Protein AF-A0A433DMT3-F1 (afdb_monomer_lite)

Secondary structure (DSSP, 8-state):
--EEEEEGGGSTTTTT-TT--GGGGSEEEE---S-TTS-SEEE--SS--HHHHHHS-TTTS-SEEEPPTTSS-SEEEEEEETTS-EEEEEEEEEEESS---HHHHHHTT-GGGTTB-TT-PBSSHHHHHHHHHHHHHHTTT-EEEEEEEEES---PPPEEEPP--SSS----S-EEEEEEETTTGGGTS-HHHHHHHHHHHHHHHHHHHHHHHHHS----

Radius of gyration: 18.84 Å; chains: 1; bounding box: 46×58×49 Å

pLDDT: mean 86.75, std 13.79, range [40.97, 98.25]

Structure (mmCIF, N/CA/C/O backbone):
data_AF-A0A433DMT3-F1
#
_entry.id   AF-A0A433DMT3-F1
#
loop_
_atom_site.group_PDB
_atom_site.id
_atom_site.type_symbol
_atom_site.label_atom_id
_atom_site.label_alt_id
_atom_site.label_comp_id
_atom_site.label_asym_id
_atom_site.label_entity_id
_atom_site.label_seq_id
_atom_site.pdbx_PDB_ins_code
_atom_site.Cartn_x
_atom_site.Cartn_y
_atom_site.Cartn_z
_atom_site.occupancy
_atom_site.B_iso_or_equiv
_atom_site.auth_seq_id
_atom_site.auth_comp_id
_atom_site.auth_asym_id
_atom_site.auth_atom_id
_atom_site.pdbx_PDB_model_num
ATOM 1 N N . MET A 1 1 ? -11.529 3.644 4.156 1.00 80.19 1 MET A N 1
ATOM 2 C CA . MET A 1 1 ? -10.509 2.938 4.981 1.00 80.19 1 MET A CA 1
ATOM 3 C C . MET A 1 1 ? -9.553 3.929 5.625 1.00 80.19 1 MET A C 1
ATOM 5 O O . MET A 1 1 ? -9.480 3.941 6.844 1.00 80.19 1 MET A O 1
ATOM 9 N N . PHE A 1 2 ? -8.875 4.779 4.844 1.00 91.25 2 PHE A N 1
ATOM 10 C CA . PHE A 1 2 ? -8.076 5.912 5.341 1.00 91.25 2 PHE A CA 1
ATOM 11 C C . PHE A 1 2 ? -8.753 7.245 4.984 1.00 91.25 2 PHE A C 1
ATOM 13 O O . PHE A 1 2 ? -8.260 8.033 4.186 1.00 91.25 2 PHE A O 1
ATOM 20 N N . ASP A 1 3 ? -9.949 7.453 5.516 1.00 92.00 3 ASP A N 1
ATOM 21 C CA . ASP A 1 3 ? -10.801 8.630 5.272 1.00 92.00 3 ASP A CA 1
ATOM 22 C C . ASP A 1 3 ? -10.824 9.586 6.478 1.00 92.00 3 ASP A C 1
ATOM 24 O O . ASP A 1 3 ? -11.608 10.527 6.522 1.00 92.00 3 ASP A O 1
ATOM 28 N N . GLY A 1 4 ? -9.967 9.345 7.475 1.00 92.88 4 GLY A N 1
ATOM 29 C CA . GLY A 1 4 ? -9.924 10.121 8.712 1.00 92.88 4 GLY A CA 1
ATOM 30 C C . GLY A 1 4 ? -10.996 9.752 9.744 1.00 92.88 4 GLY A C 1
ATOM 31 O O . GLY A 1 4 ? -10.924 10.250 10.863 1.00 92.88 4 GLY A O 1
ATOM 32 N N . SER A 1 5 ? -11.941 8.854 9.435 1.00 91.81 5 SER A N 1
ATOM 33 C CA . SER A 1 5 ? -13.037 8.502 10.356 1.00 91.81 5 SER A CA 1
ATOM 34 C C . SER A 1 5 ? -12.659 7.457 11.410 1.00 91.81 5 SER A C 1
ATOM 36 O O . SER A 1 5 ? -13.254 7.407 12.486 1.00 91.81 5 SER A O 1
ATOM 38 N N . LYS A 1 6 ? -11.663 6.608 11.124 1.00 92.62 6 LYS A N 1
ATOM 39 C CA . LYS A 1 6 ? -11.267 5.481 11.981 1.00 92.62 6 LYS A CA 1
ATOM 40 C C . LYS A 1 6 ? -9.801 5.570 12.381 1.00 92.62 6 LYS A C 1
ATOM 42 O O . LYS A 1 6 ? -8.940 5.961 11.595 1.00 92.62 6 LYS A O 1
ATOM 47 N N . ILE A 1 7 ? -9.522 5.169 13.620 1.00 95.88 7 ILE A N 1
ATOM 48 C CA . ILE A 1 7 ? -8.152 4.956 14.096 1.00 95.88 7 ILE A CA 1
ATOM 49 C C . ILE A 1 7 ? -7.534 3.809 13.294 1.00 95.88 7 ILE A C 1
ATOM 51 O O . ILE A 1 7 ? -8.134 2.736 13.202 1.00 95.88 7 ILE A O 1
ATOM 55 N N . VAL A 1 8 ? -6.327 4.009 12.766 1.00 95.00 8 VAL A N 1
ATOM 56 C CA . VAL A 1 8 ? -5.668 3.042 11.876 1.00 95.00 8 VAL A CA 1
ATOM 57 C C . VAL A 1 8 ? -5.427 1.699 12.576 1.00 95.00 8 VAL A C 1
ATOM 59 O O . VAL A 1 8 ? -5.681 0.647 11.999 1.00 95.00 8 VAL A O 1
ATOM 62 N N . ALA A 1 9 ? -5.043 1.710 13.853 1.00 94.56 9 ALA A N 1
ATOM 63 C CA . ALA A 1 9 ? -4.867 0.504 14.663 1.00 94.56 9 ALA A CA 1
ATOM 64 C C . ALA A 1 9 ? -6.142 -0.344 14.800 1.00 94.56 9 ALA A C 1
ATOM 66 O O . ALA A 1 9 ? -6.054 -1.518 15.132 1.00 94.56 9 ALA A O 1
ATOM 67 N N . LYS A 1 10 ? -7.329 0.234 14.572 1.00 94.06 10 LYS A N 1
ATOM 68 C CA . LYS A 1 10 ? -8.609 -0.486 14.631 1.00 94.06 10 LYS A CA 1
ATOM 69 C C . LYS A 1 10 ? -9.011 -1.093 13.286 1.00 94.06 10 LYS A C 1
ATOM 71 O O . LYS A 1 10 ? -10.067 -1.715 13.209 1.00 94.06 10 LYS A O 1
ATOM 76 N N . LEU A 1 11 ? -8.215 -0.911 12.231 1.00 93.56 11 LEU A N 1
ATOM 77 C CA . LEU A 1 11 ? -8.526 -1.485 10.928 1.00 93.56 11 LEU A CA 1
ATOM 78 C C . LEU A 1 11 ? -8.437 -3.024 10.967 1.00 93.56 11 LEU A C 1
ATOM 80 O O . LEU A 1 11 ? -7.540 -3.558 11.624 1.00 93.56 11 LEU A O 1
ATOM 84 N N . PRO A 1 12 ? -9.311 -3.750 10.246 1.00 91.00 12 PRO A N 1
ATOM 85 C CA . PRO A 1 12 ? -9.435 -5.215 10.346 1.00 91.00 12 PRO A CA 1
ATOM 86 C C . PRO A 1 12 ? -8.164 -6.022 10.061 1.00 91.00 12 PRO A C 1
ATOM 88 O O . PRO A 1 12 ? -7.987 -7.136 10.545 1.00 91.00 12 PRO A O 1
ATOM 91 N N . PHE A 1 13 ? -7.260 -5.462 9.262 1.00 93.12 13 PHE A N 1
ATOM 92 C CA . PHE A 1 13 ? -5.996 -6.091 8.880 1.00 93.12 13 PHE A CA 1
ATOM 93 C C . PHE A 1 13 ? -4.817 -5.655 9.764 1.00 93.12 13 PHE A C 1
ATOM 95 O O . PHE A 1 13 ? -3.694 -6.072 9.506 1.00 93.12 13 PHE A O 1
ATOM 102 N N . LEU A 1 14 ? -5.060 -4.838 10.801 1.00 94.12 14 LEU A N 1
ATOM 103 C CA . LEU A 1 14 ? -4.055 -4.358 11.765 1.00 94.12 14 LEU A CA 1
ATOM 104 C C . LEU A 1 14 ? -4.461 -4.570 13.233 1.00 94.12 14 LEU A C 1
ATOM 106 O O . LEU A 1 14 ? -3.593 -4.625 14.100 1.00 94.12 14 LEU A O 1
ATOM 110 N N . ASN A 1 15 ? -5.755 -4.719 13.529 1.00 90.69 15 ASN A N 1
ATOM 111 C CA . ASN A 1 15 ? -6.314 -4.737 14.889 1.00 90.69 15 ASN A CA 1
ATOM 112 C C . ASN A 1 15 ? -5.817 -5.876 15.799 1.00 90.69 15 ASN A C 1
ATOM 114 O O . ASN A 1 15 ? -5.996 -5.809 17.013 1.00 90.69 15 ASN A O 1
ATOM 118 N N . LYS A 1 16 ? -5.166 -6.898 15.235 1.00 89.38 16 LYS A N 1
ATOM 119 C CA . LYS A 1 16 ? -4.564 -8.022 15.972 1.00 89.38 16 LYS A CA 1
ATOM 120 C C . LYS A 1 16 ? -3.072 -7.832 16.275 1.00 89.38 16 LYS A C 1
ATOM 122 O O . LYS A 1 16 ? -2.484 -8.664 16.966 1.00 89.38 16 LYS A O 1
ATOM 127 N N . ILE A 1 17 ? -2.450 -6.748 15.806 1.00 92.06 17 ILE A N 1
ATOM 128 C CA . ILE A 1 17 ? -1.039 -6.446 16.071 1.00 92.06 17 ILE A CA 1
ATOM 129 C C . ILE A 1 17 ? -0.892 -5.872 17.489 1.00 92.06 17 ILE A C 1
ATOM 131 O O . ILE A 1 17 ? -1.251 -4.724 17.751 1.00 92.06 17 ILE A O 1
ATOM 135 N N . LYS A 1 18 ? -0.298 -6.641 18.410 1.00 87.12 18 LYS A N 1
ATOM 136 C CA . LYS A 1 18 ? -0.104 -6.213 19.812 1.00 87.12 18 LYS A CA 1
ATOM 137 C C . LYS A 1 18 ? 0.905 -5.068 19.974 1.00 87.12 18 LYS A C 1
ATOM 139 O O . LYS A 1 18 ? 0.744 -4.215 20.841 1.00 87.12 18 LYS A O 1
ATOM 144 N N . ASN A 1 19 ? 1.952 -5.048 19.155 1.00 89.12 19 ASN A N 1
ATOM 145 C CA . ASN A 1 19 ? 3.104 -4.147 19.263 1.00 89.12 19 ASN A CA 1
ATOM 146 C C . ASN A 1 19 ? 3.112 -3.041 18.194 1.00 89.12 19 ASN A C 1
ATOM 148 O O . ASN A 1 19 ? 4.178 -2.617 17.750 1.00 89.12 19 ASN A O 1
ATOM 152 N N . LEU A 1 20 ? 1.931 -2.590 17.768 1.00 91.31 20 LEU A N 1
ATOM 153 C CA . LEU A 1 20 ? 1.805 -1.564 16.738 1.00 91.31 20 LEU A CA 1
ATOM 154 C C . LEU A 1 20 ? 2.401 -0.216 17.211 1.00 91.31 20 LEU A C 1
ATOM 156 O O . LEU A 1 20 ? 2.144 0.186 18.354 1.00 91.31 20 LEU A O 1
ATOM 160 N N . PRO A 1 21 ? 3.164 0.504 16.363 1.00 90.56 21 PRO A N 1
ATOM 161 C CA . PRO A 1 21 ? 3.740 1.796 16.728 1.00 90.56 21 PRO A CA 1
ATOM 162 C C . PRO A 1 21 ? 2.669 2.816 17.127 1.00 90.56 21 PRO A C 1
ATOM 164 O O . PRO A 1 21 ? 1.562 2.826 16.582 1.00 90.56 21 PRO A O 1
ATOM 167 N N . LYS A 1 22 ? 2.999 3.710 18.069 1.00 91.31 22 LYS A N 1
ATOM 168 C CA . LYS A 1 22 ? 2.032 4.654 18.664 1.00 91.31 22 LYS A CA 1
ATOM 169 C C . LYS A 1 22 ? 1.337 5.548 17.628 1.00 91.31 22 LYS A C 1
ATOM 171 O O . LYS A 1 22 ? 0.157 5.836 17.808 1.00 91.31 22 LYS A O 1
ATOM 176 N N . ILE A 1 23 ? 2.021 5.922 16.543 1.00 91.38 23 ILE A N 1
ATOM 177 C CA . ILE A 1 23 ? 1.465 6.726 15.439 1.00 91.38 23 ILE A CA 1
ATOM 178 C C . ILE A 1 23 ? 0.181 6.113 14.844 1.00 91.38 23 ILE A C 1
ATOM 180 O O . ILE A 1 23 ? -0.782 6.823 14.568 1.00 91.38 23 ILE A O 1
ATOM 184 N N . TYR A 1 24 ? 0.084 4.780 14.782 1.00 93.06 24 TYR A N 1
ATOM 185 C CA . TYR A 1 24 ? -1.091 4.080 14.253 1.00 93.06 24 TYR A CA 1
ATOM 186 C C . TYR A 1 24 ? -2.314 4.147 15.182 1.00 93.06 24 TYR A C 1
ATOM 188 O O . TYR A 1 24 ? -3.421 3.800 14.771 1.00 93.06 24 TYR A O 1
ATOM 196 N N . ARG A 1 25 ? -2.170 4.624 16.428 1.00 94.12 25 ARG A N 1
ATOM 197 C CA . ARG A 1 25 ? -3.299 4.879 17.346 1.00 94.12 25 ARG A CA 1
ATOM 198 C C . ARG A 1 25 ? -4.056 6.172 17.019 1.00 94.12 25 ARG A C 1
ATOM 200 O O . ARG A 1 25 ? -4.894 6.608 17.802 1.00 94.12 25 ARG A O 1
ATOM 207 N N . GLN A 1 26 ? -3.785 6.760 15.860 1.00 95.25 26 GLN A N 1
ATOM 208 C CA . GLN A 1 26 ? -4.426 7.961 15.347 1.00 95.25 26 GLN A CA 1
ATOM 209 C C . GLN A 1 26 ? -5.240 7.648 14.084 1.00 95.25 26 GLN A C 1
ATOM 211 O O . GLN A 1 26 ? -5.154 6.562 13.509 1.00 95.25 26 GLN A O 1
ATOM 216 N N . THR A 1 27 ? -6.057 8.608 13.658 1.00 96.94 27 THR A N 1
ATOM 217 C CA . THR A 1 27 ? -6.716 8.598 12.346 1.00 96.94 27 THR A CA 1
ATOM 218 C C . THR A 1 27 ? -5.720 9.007 11.260 1.00 96.94 27 THR A C 1
ATOM 220 O O . THR A 1 27 ? -4.824 9.809 11.529 1.00 96.94 27 THR A O 1
ATOM 223 N N . ALA A 1 28 ? -5.911 8.518 10.036 1.00 97.44 28 ALA A N 1
ATOM 224 C CA . ALA A 1 28 ? -5.126 8.938 8.878 1.00 97.44 28 ALA A CA 1
ATOM 225 C C . ALA A 1 28 ? -6.013 9.153 7.648 1.00 97.44 28 ALA A C 1
ATOM 227 O O . ALA A 1 28 ? -7.058 8.505 7.506 1.00 97.44 28 ALA A O 1
ATOM 228 N N . THR A 1 29 ? -5.577 10.046 6.765 1.00 97.44 29 THR A N 1
ATOM 229 C CA . THR A 1 29 ? -6.217 10.335 5.477 1.00 97.44 29 THR A CA 1
ATOM 230 C C . THR A 1 29 ? -5.273 10.019 4.326 1.00 97.44 29 THR A C 1
ATOM 232 O O . THR A 1 29 ? -4.060 10.179 4.449 1.00 97.44 29 THR A O 1
ATOM 235 N N . ILE A 1 30 ? -5.819 9.575 3.194 1.00 97.25 30 ILE A N 1
ATOM 236 C CA . ILE A 1 30 ? -5.050 9.471 1.946 1.00 97.25 30 ILE A CA 1
ATOM 237 C C . ILE A 1 30 ? -4.646 10.876 1.499 1.00 97.25 30 ILE A C 1
ATOM 239 O O . ILE A 1 30 ? -5.484 11.781 1.449 1.00 97.25 30 ILE A O 1
ATOM 243 N N . ILE A 1 31 ? -3.370 11.049 1.162 1.00 95.62 31 ILE A N 1
ATOM 244 C CA . ILE A 1 31 ? -2.878 12.281 0.551 1.00 95.62 31 ILE A CA 1
ATOM 245 C C . ILE A 1 31 ? -3.337 12.303 -0.903 1.00 95.62 31 ILE A C 1
ATOM 247 O O . ILE A 1 31 ? -3.020 11.404 -1.678 1.00 95.62 31 ILE A O 1
ATOM 251 N N . ARG A 1 32 ? -4.080 13.344 -1.267 1.00 93.88 32 ARG A N 1
ATOM 252 C CA . ARG A 1 32 ? -4.546 13.588 -2.629 1.00 93.88 32 ARG A CA 1
ATOM 253 C C . ARG A 1 32 ? -4.570 15.082 -2.904 1.00 93.88 32 ARG A C 1
ATOM 255 O O . ARG A 1 32 ? -4.850 15.857 -1.987 1.00 93.88 32 ARG A O 1
ATOM 262 N N . SER A 1 33 ? -4.343 15.456 -4.156 1.00 92.88 33 SER A N 1
ATOM 263 C CA . SER A 1 33 ? -4.555 16.827 -4.607 1.00 92.88 33 SER A CA 1
ATOM 264 C C . SER A 1 33 ? -6.012 17.263 -4.401 1.00 92.88 33 SER A C 1
ATOM 266 O O . SER A 1 33 ? -6.943 16.466 -4.543 1.00 92.88 33 SER A O 1
ATOM 268 N N . SER A 1 34 ? -6.209 18.539 -4.069 1.00 89.88 34 SER A N 1
ATOM 269 C CA . SER A 1 34 ? -7.520 19.201 -4.099 1.00 89.88 34 SER A CA 1
ATOM 270 C C . SER A 1 34 ? -7.934 19.619 -5.513 1.00 89.88 34 SER A C 1
ATOM 272 O O . SER A 1 34 ? -9.092 19.972 -5.733 1.00 89.88 34 SER A O 1
ATOM 274 N N . SER A 1 35 ? -7.000 19.591 -6.465 1.00 91.75 35 SER A N 1
ATOM 275 C CA . SER A 1 35 ? -7.221 20.032 -7.833 1.00 91.75 35 SER A CA 1
ATOM 276 C C . SER A 1 35 ? -8.020 18.993 -8.628 1.00 91.75 35 SER A C 1
ATOM 278 O O . SER A 1 35 ? -7.608 17.833 -8.693 1.00 91.75 35 SER A O 1
ATOM 280 N N . PRO A 1 36 ? -9.126 19.383 -9.290 1.00 88.81 36 PRO A N 1
ATOM 281 C CA . PRO A 1 36 ? -9.956 18.452 -10.054 1.00 88.81 36 PRO A CA 1
ATOM 282 C C . PRO A 1 36 ? -9.280 17.951 -11.339 1.00 88.81 36 PRO A C 1
ATOM 284 O O . PRO A 1 36 ? -9.724 16.957 -11.906 1.00 88.81 36 PRO A O 1
ATOM 287 N N . ILE A 1 37 ? -8.219 18.622 -11.804 1.00 93.31 37 ILE A N 1
ATOM 288 C CA . ILE A 1 37 ? -7.467 18.214 -13.001 1.00 93.31 37 ILE A CA 1
ATOM 289 C C . ILE A 1 37 ? -6.432 17.121 -12.711 1.00 93.31 37 ILE A C 1
ATOM 291 O O . ILE A 1 37 ? -5.940 16.483 -13.640 1.00 93.31 37 ILE A O 1
ATOM 295 N N . VAL A 1 38 ? -6.083 16.896 -11.439 1.00 93.50 38 VAL A N 1
ATOM 296 C CA . VAL A 1 38 ? -5.151 15.832 -11.061 1.00 93.50 38 VAL A CA 1
ATOM 297 C C . VAL A 1 38 ? -5.927 14.516 -11.003 1.00 93.50 38 VAL A C 1
ATOM 299 O O . VAL A 1 38 ? -6.902 14.412 -10.254 1.00 93.50 38 VAL A O 1
ATOM 302 N N . PRO A 1 39 ? -5.522 13.485 -11.765 1.00 94.44 39 PRO A N 1
ATOM 303 C CA . PRO A 1 39 ? -6.231 12.217 -11.760 1.00 94.44 39 PRO A CA 1
ATOM 304 C C . PRO A 1 39 ? -6.126 11.534 -10.393 1.00 94.44 39 PRO A C 1
ATOM 306 O O . PRO A 1 39 ? -5.099 11.586 -9.716 1.00 94.44 39 PRO A O 1
ATOM 309 N N . VAL A 1 40 ? -7.189 10.830 -9.997 1.00 95.38 40 VAL A N 1
ATOM 310 C CA . VAL A 1 40 ? -7.204 10.059 -8.742 1.00 95.38 40 VAL A CA 1
ATOM 311 C C . VAL A 1 40 ? -6.206 8.902 -8.800 1.00 95.38 40 VAL A C 1
ATOM 313 O O . VAL A 1 40 ? -5.510 8.644 -7.821 1.00 95.38 40 VAL A O 1
ATOM 316 N N . VAL A 1 41 ? -6.124 8.225 -9.945 1.00 97.19 41 VAL A N 1
ATOM 317 C CA . VAL A 1 41 ? -5.212 7.105 -10.189 1.00 97.19 41 VAL A CA 1
ATOM 318 C C . VAL A 1 41 ? -4.331 7.447 -11.381 1.00 97.19 41 VAL A C 1
ATOM 320 O O . VAL A 1 41 ? -4.839 7.866 -12.420 1.00 97.19 41 VAL A O 1
ATOM 323 N N . LYS A 1 42 ? -3.023 7.230 -11.252 1.00 97.19 42 LYS A N 1
ATOM 324 C CA . LYS A 1 42 ? -2.068 7.305 -12.360 1.00 97.19 42 LYS A CA 1
ATOM 325 C C . LYS A 1 42 ? -1.377 5.956 -12.532 1.00 97.19 42 LYS A C 1
ATOM 327 O O . LYS A 1 42 ? -1.077 5.280 -11.554 1.00 97.19 42 LYS A O 1
ATOM 332 N N . ILE A 1 43 ? -1.152 5.547 -13.773 1.00 98.00 43 ILE A N 1
ATOM 333 C CA . ILE A 1 43 ? -0.433 4.313 -14.107 1.00 98.00 43 ILE A CA 1
ATOM 334 C C . ILE A 1 43 ? 0.933 4.717 -14.645 1.00 98.00 43 ILE A C 1
ATOM 336 O O . ILE A 1 43 ? 1.040 5.737 -15.331 1.00 98.00 43 ILE A O 1
ATOM 340 N N . ALA A 1 44 ? 1.966 3.947 -14.320 1.00 97.56 44 ALA A N 1
ATOM 341 C CA . ALA A 1 44 ? 3.296 4.178 -14.847 1.00 97.56 44 ALA A CA 1
ATOM 342 C C . ALA A 1 44 ? 3.288 4.196 -16.382 1.00 97.56 44 ALA A C 1
ATOM 344 O O . ALA A 1 44 ? 2.676 3.349 -17.036 1.00 97.56 44 ALA A O 1
ATOM 345 N N . SER A 1 45 ? 4.005 5.154 -16.955 1.00 96.56 45 SER A N 1
ATOM 346 C CA . SER A 1 45 ? 4.222 5.294 -18.395 1.00 96.56 45 SER A CA 1
ATOM 347 C C . SER A 1 45 ? 5.717 5.244 -18.690 1.00 96.56 45 SER A C 1
ATOM 349 O O . SER A 1 45 ? 6.520 4.980 -17.796 1.00 96.56 45 SER A O 1
ATOM 351 N N . VAL A 1 46 ? 6.125 5.445 -19.942 1.00 91.94 46 VAL A N 1
ATOM 352 C CA . VAL A 1 46 ? 7.553 5.552 -20.289 1.00 91.94 46 VAL A CA 1
ATOM 353 C C . VAL A 1 46 ? 8.211 6.717 -19.538 1.00 91.94 46 VAL A C 1
ATOM 355 O O . VAL A 1 46 ? 9.299 6.523 -18.998 1.00 91.94 46 VAL A O 1
ATOM 358 N N . ASP A 1 47 ? 7.495 7.835 -19.402 1.00 94.50 47 ASP A N 1
ATOM 359 C CA . ASP A 1 47 ? 7.999 9.109 -18.864 1.00 94.50 47 ASP A CA 1
ATOM 360 C C . ASP A 1 47 ? 7.596 9.381 -17.407 1.00 94.50 47 ASP A C 1
ATOM 362 O O . ASP A 1 47 ? 7.848 10.462 -16.885 1.00 94.50 47 ASP A O 1
ATOM 366 N N . TYR A 1 48 ? 6.901 8.443 -16.761 1.00 95.56 48 TYR A N 1
ATOM 367 C CA . TYR A 1 48 ? 6.471 8.599 -15.376 1.00 95.56 48 TYR A CA 1
ATOM 368 C C . TYR A 1 48 ? 6.489 7.256 -14.652 1.00 95.56 48 TYR A C 1
ATOM 370 O O . TYR A 1 48 ? 5.703 6.354 -14.961 1.00 95.56 48 TYR A O 1
ATOM 378 N N . LYS A 1 49 ? 7.406 7.121 -13.702 1.00 96.19 49 LYS A N 1
ATOM 379 C CA . LYS A 1 49 ? 7.751 5.893 -12.984 1.00 96.19 49 LYS A CA 1
ATOM 380 C C . LYS A 1 49 ? 7.512 6.045 -11.484 1.00 96.19 49 LYS A C 1
ATOM 382 O O . LYS A 1 49 ? 7.104 7.103 -11.002 1.00 96.19 49 LYS A O 1
ATOM 387 N N . LEU A 1 50 ? 7.772 4.975 -10.732 1.00 95.88 50 LEU A N 1
ATOM 388 C CA . LEU A 1 50 ? 7.697 4.995 -9.269 1.00 95.88 50 LEU A CA 1
ATOM 389 C C . LEU A 1 50 ? 8.523 6.129 -8.659 1.00 95.88 50 LEU A C 1
ATOM 391 O O . LEU A 1 50 ? 8.062 6.758 -7.714 1.00 95.88 50 LEU A O 1
ATOM 395 N N . GLU A 1 51 ? 9.715 6.400 -9.189 1.00 94.19 51 GLU A N 1
ATOM 396 C CA . GLU A 1 51 ? 10.559 7.493 -8.704 1.00 94.19 51 GLU A CA 1
ATOM 397 C C . GLU A 1 51 ? 9.827 8.839 -8.745 1.00 94.19 51 GLU A C 1
ATOM 399 O O . GLU A 1 51 ? 9.699 9.482 -7.703 1.00 94.19 51 GLU A O 1
ATOM 404 N N . ASP A 1 52 ? 9.288 9.203 -9.913 1.00 95.44 52 ASP A N 1
ATOM 405 C CA . ASP A 1 52 ? 8.577 10.465 -10.130 1.00 95.44 52 ASP A CA 1
ATOM 406 C C . ASP A 1 52 ? 7.408 10.593 -9.151 1.00 95.44 52 ASP A C 1
ATOM 408 O O . ASP A 1 52 ? 7.320 11.557 -8.390 1.00 95.44 52 ASP A O 1
ATOM 412 N N . TYR A 1 53 ? 6.574 9.550 -9.065 1.00 96.50 53 TYR A N 1
ATOM 413 C CA . TYR A 1 53 ? 5.449 9.506 -8.134 1.00 96.50 53 TYR A CA 1
ATOM 414 C C . TYR A 1 53 ? 5.867 9.721 -6.678 1.00 96.50 53 TYR A C 1
ATOM 416 O O . TYR A 1 53 ? 5.227 10.464 -5.932 1.00 96.50 53 TYR A O 1
ATOM 424 N N . MET A 1 54 ? 6.936 9.060 -6.246 1.00 94.00 54 MET A N 1
ATOM 425 C CA . MET A 1 54 ? 7.376 9.116 -4.856 1.00 94.00 54 MET A CA 1
ATOM 426 C C . MET A 1 54 ? 7.965 10.490 -4.496 1.00 94.00 54 MET A C 1
ATOM 428 O O . MET A 1 54 ? 7.933 10.861 -3.323 1.00 94.00 54 MET A O 1
ATOM 432 N N . THR A 1 55 ? 8.441 11.258 -5.482 1.00 91.81 55 THR A N 1
ATOM 433 C CA . THR A 1 55 ? 9.033 12.594 -5.286 1.00 91.81 55 THR A CA 1
ATOM 434 C C . THR A 1 55 ? 8.122 13.770 -5.633 1.00 91.81 55 THR A C 1
ATOM 436 O O . THR A 1 55 ? 8.426 14.890 -5.227 1.00 91.81 55 THR A O 1
ATOM 439 N N . ASP A 1 56 ? 7.011 13.540 -6.335 1.00 93.25 56 ASP A N 1
ATOM 440 C CA . ASP A 1 56 ? 6.072 14.596 -6.716 1.00 93.25 56 ASP A CA 1
ATOM 441 C C . ASP A 1 56 ? 5.511 15.360 -5.507 1.00 93.25 56 ASP A C 1
ATOM 443 O O . ASP A 1 56 ? 5.285 14.805 -4.422 1.00 93.25 56 ASP A O 1
ATOM 447 N N . ASP A 1 57 ? 5.202 16.641 -5.720 1.00 92.19 57 ASP A N 1
ATOM 448 C CA . ASP A 1 57 ? 4.489 17.437 -4.728 1.00 92.19 57 ASP A CA 1
ATOM 449 C C . ASP A 1 57 ? 3.078 16.885 -4.486 1.00 92.19 57 ASP A C 1
ATOM 451 O O . ASP A 1 57 ? 2.360 16.466 -5.395 1.00 92.19 57 ASP A O 1
ATOM 455 N N . SER A 1 58 ? 2.636 16.922 -3.230 1.00 90.12 58 SER A N 1
ATOM 456 C CA . SER A 1 58 ? 1.324 16.392 -2.851 1.00 90.12 58 SER A CA 1
ATOM 457 C C . SER A 1 58 ? 0.138 17.087 -3.534 1.00 90.12 58 SER A C 1
ATOM 459 O O . SER A 1 58 ? -0.920 16.468 -3.660 1.00 90.12 58 SER A O 1
ATOM 461 N N . ASN A 1 59 ? 0.294 18.334 -3.998 1.00 89.88 59 ASN A N 1
ATOM 462 C CA . ASN A 1 59 ? -0.760 19.069 -4.697 1.00 89.88 59 ASN A CA 1
ATOM 463 C C . ASN A 1 59 ? -0.841 18.724 -6.188 1.00 89.88 59 ASN A C 1
ATOM 465 O O . ASN A 1 59 ? -1.856 19.024 -6.816 1.00 89.88 59 ASN A O 1
ATOM 469 N N . THR A 1 60 ? 0.179 18.093 -6.767 1.00 91.56 60 THR A N 1
ATOM 470 C CA . THR A 1 60 ? 0.197 17.686 -8.185 1.00 91.56 60 THR A CA 1
ATOM 471 C C . THR A 1 60 ? 0.172 16.170 -8.365 1.00 91.56 60 THR A C 1
ATOM 473 O O . THR A 1 60 ? -0.170 15.678 -9.441 1.00 91.56 60 THR A O 1
ATOM 476 N N . ARG A 1 61 ? 0.473 15.418 -7.304 1.00 95.12 61 ARG A N 1
ATOM 477 C CA . ARG A 1 61 ? 0.496 13.958 -7.295 1.00 95.12 61 ARG A CA 1
ATOM 478 C C . ARG A 1 61 ? -0.905 13.341 -7.280 1.00 95.12 61 ARG A C 1
ATOM 480 O O . ARG A 1 61 ? -1.783 13.744 -6.512 1.00 95.12 61 ARG A O 1
ATOM 487 N N . 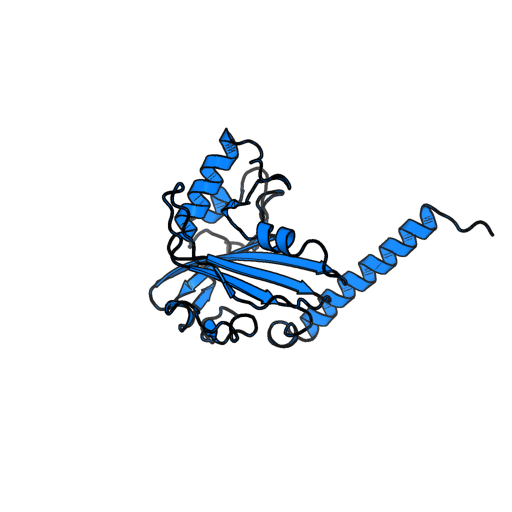ALA A 1 62 ? -1.077 12.285 -8.076 1.00 96.75 62 ALA A N 1
ATOM 488 C CA . ALA A 1 62 ? -2.265 11.435 -8.032 1.00 96.75 62 ALA A CA 1
ATOM 489 C C . ALA A 1 62 ? -2.432 10.768 -6.655 1.00 96.75 62 ALA A C 1
ATOM 491 O O . ALA A 1 62 ? -1.456 10.430 -5.985 1.00 96.75 62 ALA A O 1
ATOM 492 N N . ALA A 1 63 ? -3.670 10.524 -6.225 1.00 96.94 63 ALA A N 1
ATOM 493 C CA . ALA A 1 63 ? -3.912 9.878 -4.931 1.00 96.94 63 ALA A CA 1
ATOM 494 C C . ALA A 1 63 ? -3.336 8.453 -4.886 1.00 96.94 63 ALA A C 1
ATOM 496 O O . ALA A 1 63 ? -2.828 8.017 -3.857 1.00 96.94 63 ALA A O 1
ATOM 497 N N . PHE A 1 64 ? -3.392 7.751 -6.016 1.00 98.12 64 PHE A N 1
ATOM 498 C CA . PHE A 1 64 ? -2.949 6.375 -6.168 1.00 98.12 64 PHE A CA 1
ATOM 499 C C . PHE A 1 64 ? -2.072 6.214 -7.402 1.00 98.12 64 PHE A C 1
ATOM 501 O O . PHE A 1 64 ? -2.334 6.825 -8.443 1.00 98.12 64 PHE A O 1
ATOM 508 N N . PHE A 1 65 ? -1.084 5.331 -7.309 1.00 98.25 65 PHE A N 1
ATOM 509 C CA . PHE A 1 65 ? -0.204 5.011 -8.421 1.00 98.25 65 PHE A CA 1
ATOM 510 C C . PHE A 1 65 ? -0.052 3.509 -8.622 1.00 98.25 65 PHE A C 1
ATOM 512 O O . PHE A 1 65 ? 0.144 2.774 -7.656 1.00 98.25 65 PHE A O 1
ATOM 519 N N . ILE A 1 66 ? -0.145 3.070 -9.877 1.00 98.25 66 ILE A N 1
ATOM 520 C CA . ILE A 1 66 ? 0.142 1.700 -10.313 1.00 98.25 66 ILE A CA 1
ATOM 521 C C . ILE A 1 66 ? 1.542 1.713 -10.940 1.00 98.25 66 ILE A C 1
ATOM 523 O O . ILE A 1 66 ? 1.692 2.266 -12.035 1.00 98.25 66 ILE A O 1
ATOM 527 N N . PRO A 1 67 ? 2.560 1.162 -10.256 1.00 97.44 67 PRO A N 1
ATOM 528 C CA . PRO A 1 67 ? 3.942 1.203 -10.719 1.00 97.44 67 PRO A CA 1
ATOM 529 C C . PRO A 1 67 ? 4.207 0.388 -11.982 1.00 97.44 67 PRO A C 1
ATOM 531 O O . PRO A 1 67 ? 3.422 -0.466 -12.395 1.00 97.44 67 PRO A O 1
ATOM 534 N N . GLU A 1 68 ? 5.362 0.642 -12.591 1.00 95.94 68 GLU A N 1
ATOM 535 C CA . GLU A 1 68 ? 5.870 -0.153 -13.698 1.00 95.94 68 GLU A CA 1
ATOM 536 C C . GLU A 1 68 ? 6.280 -1.567 -13.260 1.00 95.94 68 GLU A C 1
ATOM 538 O O . GLU A 1 68 ? 6.475 -1.863 -12.079 1.00 95.94 68 GLU A O 1
ATOM 543 N N . ASN A 1 69 ? 6.462 -2.450 -14.244 1.00 90.50 69 ASN A N 1
ATOM 544 C CA . ASN A 1 69 ? 6.929 -3.807 -13.988 1.00 90.50 69 ASN A CA 1
ATOM 545 C C . ASN A 1 69 ? 8.249 -3.811 -13.194 1.00 90.50 69 ASN A C 1
ATOM 547 O O . ASN A 1 69 ? 9.112 -2.960 -13.403 1.00 90.50 69 ASN A O 1
ATOM 551 N N . LEU A 1 70 ? 8.409 -4.808 -12.323 1.00 89.50 70 LEU A N 1
ATOM 552 C CA . LEU A 1 70 ? 9.530 -4.987 -11.391 1.00 89.50 70 LEU A CA 1
ATOM 553 C C . LEU A 1 70 ? 9.639 -3.947 -10.267 1.00 89.50 70 LEU A C 1
ATOM 555 O O . LEU A 1 70 ? 10.398 -4.188 -9.334 1.00 89.50 70 LEU A O 1
ATOM 559 N N . ALA A 1 71 ? 8.872 -2.855 -10.273 1.00 93.62 71 ALA A N 1
ATOM 560 C CA . ALA A 1 71 ? 8.937 -1.860 -9.201 1.00 93.62 71 ALA A CA 1
ATOM 561 C C . ALA A 1 71 ? 8.517 -2.420 -7.830 1.00 93.62 71 ALA A C 1
ATOM 563 O O . ALA A 1 71 ? 8.888 -1.863 -6.804 1.00 93.62 71 ALA A O 1
ATOM 564 N N . GLY A 1 72 ? 7.788 -3.539 -7.809 1.00 93.00 72 GLY A N 1
ATOM 565 C CA . GLY A 1 72 ? 7.394 -4.249 -6.598 1.00 93.00 72 GLY A CA 1
ATOM 566 C C . GLY A 1 72 ? 5.875 -4.294 -6.453 1.00 93.00 72 GLY A C 1
ATOM 567 O O . GLY A 1 72 ? 5.281 -5.285 -6.880 1.00 93.00 72 GLY A O 1
ATOM 568 N N . PRO A 1 73 ? 5.243 -3.269 -5.855 1.00 96.50 73 PRO A N 1
ATOM 569 C CA . PRO A 1 73 ? 3.835 -3.319 -5.492 1.00 96.50 73 PRO A CA 1
ATOM 570 C C . PRO A 1 73 ? 2.923 -3.103 -6.703 1.00 96.50 73 PRO A C 1
ATOM 572 O O . PRO A 1 73 ? 3.296 -2.438 -7.665 1.00 96.50 73 PRO A O 1
ATOM 575 N N . ASP A 1 74 ? 1.686 -3.595 -6.614 1.00 96.56 74 ASP A N 1
ATOM 576 C CA . ASP A 1 74 ? 0.660 -3.352 -7.639 1.00 96.56 74 ASP A CA 1
ATOM 577 C C . ASP A 1 74 ? 0.056 -1.943 -7.508 1.00 96.56 74 ASP A C 1
ATOM 579 O O . ASP A 1 74 ? -0.460 -1.380 -8.471 1.00 96.56 74 ASP A O 1
ATOM 583 N N . LEU A 1 75 ? 0.078 -1.385 -6.295 1.00 97.38 75 LEU A N 1
ATOM 584 C CA . LEU A 1 75 ? -0.490 -0.082 -5.973 1.00 97.38 75 LEU A CA 1
ATOM 585 C C . LEU A 1 75 ? 0.319 0.575 -4.855 1.00 97.38 75 LEU A C 1
ATOM 587 O O . LEU A 1 75 ? 0.650 -0.060 -3.851 1.00 97.38 75 LEU A O 1
ATOM 591 N N . THR A 1 76 ? 0.582 1.866 -4.999 1.00 98.00 76 THR A N 1
ATOM 592 C CA . THR A 1 76 ? 1.208 2.692 -3.968 1.00 98.00 76 THR A CA 1
ATOM 593 C C . THR A 1 76 ? 0.437 3.991 -3.758 1.00 98.00 76 THR A C 1
ATOM 595 O O . THR A 1 76 ? -0.193 4.513 -4.682 1.00 98.00 76 THR A O 1
ATOM 598 N N . PHE A 1 77 ? 0.440 4.482 -2.521 1.00 98.19 77 PHE A N 1
ATOM 599 C CA . PHE A 1 77 ? -0.114 5.779 -2.137 1.00 98.19 77 PHE A CA 1
ATOM 600 C C . PHE A 1 77 ? 0.482 6.266 -0.818 1.00 98.19 77 PHE A C 1
ATOM 602 O O . PHE A 1 77 ? 1.216 5.541 -0.154 1.00 98.19 77 PHE A O 1
ATOM 609 N N . PHE A 1 78 ? 0.149 7.486 -0.404 1.00 97.56 78 PHE A N 1
ATOM 610 C CA . PHE A 1 78 ? 0.576 8.034 0.882 1.00 97.56 78 PHE A CA 1
ATOM 611 C C . PHE A 1 78 ? -0.609 8.261 1.810 1.00 97.56 78 PHE A C 1
ATOM 613 O O . PHE A 1 78 ? -1.680 8.699 1.383 1.00 97.56 78 PHE A O 1
ATOM 620 N N . ILE A 1 79 ? -0.389 8.029 3.101 1.00 97.00 79 ILE A N 1
ATOM 621 C CA . ILE A 1 79 ? -1.305 8.454 4.157 1.00 97.00 79 ILE A CA 1
ATOM 622 C C . ILE A 1 79 ? -0.645 9.514 5.031 1.00 97.00 79 ILE A C 1
ATOM 624 O O . ILE A 1 79 ? 0.560 9.471 5.280 1.00 97.00 79 ILE A O 1
ATOM 628 N N . LYS A 1 80 ? -1.453 10.453 5.515 1.00 96.50 80 LYS A N 1
ATOM 629 C CA . LYS A 1 80 ? -1.064 11.463 6.494 1.00 96.50 80 LYS A CA 1
ATOM 630 C C . LYS A 1 80 ? -1.793 11.202 7.804 1.00 96.50 80 LYS A C 1
ATOM 632 O O . LYS A 1 80 ? -3.024 11.142 7.835 1.00 96.50 80 LYS A O 1
ATOM 637 N N . PHE A 1 81 ? -1.035 11.041 8.879 1.00 96.25 81 PHE A N 1
ATOM 638 C CA . PHE A 1 81 ? -1.565 10.954 10.235 1.00 96.25 81 PHE A CA 1
ATOM 639 C C . PHE A 1 81 ? -1.925 12.341 10.773 1.00 96.25 81 PHE A C 1
ATOM 641 O O . PHE A 1 81 ? -1.508 13.372 10.243 1.00 96.25 81 PHE A O 1
ATOM 648 N N . ARG A 1 82 ? -2.727 12.369 11.842 1.00 95.31 82 ARG A N 1
ATOM 649 C CA . ARG A 1 82 ? -3.204 13.617 12.458 1.00 95.31 82 ARG A CA 1
ATOM 650 C C . ARG A 1 82 ? -2.064 14.517 12.949 1.00 95.31 82 ARG A C 1
ATOM 652 O O . ARG A 1 82 ? -2.182 15.731 12.845 1.00 95.31 82 ARG A O 1
ATOM 659 N N . ASP A 1 83 ? -0.978 13.932 13.442 1.00 93.31 83 ASP A N 1
ATOM 660 C CA . ASP A 1 83 ? 0.233 14.643 13.875 1.00 93.31 83 ASP A CA 1
ATOM 661 C C . ASP A 1 83 ? 1.102 15.176 12.719 1.00 93.31 83 ASP A C 1
ATOM 663 O O . ASP A 1 83 ? 2.143 15.781 12.953 1.00 93.31 83 ASP A O 1
ATOM 667 N N . GLY A 1 84 ? 0.672 14.981 11.470 1.00 93.62 84 GLY A N 1
ATOM 668 C CA . GLY A 1 84 ? 1.352 15.470 10.277 1.00 93.62 84 GLY A CA 1
ATOM 669 C C . GLY A 1 84 ? 2.331 14.480 9.656 1.00 93.62 84 GLY A C 1
ATOM 670 O O . GLY A 1 84 ? 2.741 14.710 8.519 1.00 93.62 84 GLY A O 1
ATOM 671 N N . ASN A 1 85 ? 2.652 13.372 10.330 1.00 92.75 85 ASN A N 1
ATOM 672 C CA . ASN A 1 85 ? 3.549 12.357 9.786 1.00 92.75 85 ASN A CA 1
ATOM 673 C C . ASN A 1 85 ? 2.966 11.710 8.526 1.00 92.75 85 ASN A C 1
ATOM 675 O O . ASN A 1 85 ? 1.780 11.368 8.466 1.00 92.75 85 ASN A O 1
ATOM 679 N N . ILE A 1 86 ? 3.825 11.516 7.528 1.00 94.38 86 ILE A N 1
ATOM 680 C CA . ILE A 1 86 ? 3.476 10.919 6.239 1.00 94.38 86 ILE A CA 1
ATOM 681 C C . ILE A 1 86 ? 4.149 9.558 6.131 1.00 94.38 86 ILE A C 1
ATOM 683 O O . ILE A 1 86 ? 5.339 9.427 6.413 1.00 94.38 86 ILE A O 1
ATOM 687 N N . VAL A 1 87 ? 3.378 8.559 5.708 1.00 94.38 87 VAL A N 1
ATOM 688 C CA . VAL A 1 87 ? 3.849 7.185 5.527 1.00 94.38 87 VAL A CA 1
ATOM 689 C C . VAL A 1 87 ? 3.427 6.680 4.144 1.00 94.38 87 VAL A C 1
ATOM 691 O O . VAL A 1 87 ? 2.243 6.792 3.800 1.00 94.38 87 VAL A O 1
ATOM 694 N N . PRO A 1 88 ? 4.357 6.128 3.342 1.00 96.50 88 PRO A N 1
ATOM 695 C CA . PRO A 1 88 ? 4.007 5.422 2.120 1.00 96.50 88 PRO A CA 1
ATOM 696 C C . PRO A 1 88 ? 3.298 4.102 2.434 1.00 96.50 88 PRO A C 1
ATOM 698 O O . PRO A 1 88 ? 3.596 3.414 3.417 1.00 96.50 88 PRO A O 1
ATOM 701 N N . VAL A 1 89 ? 2.361 3.745 1.563 1.00 97.81 89 VAL A N 1
ATOM 702 C CA . VAL A 1 89 ? 1.595 2.506 1.610 1.00 97.81 89 VAL A CA 1
ATOM 703 C C . VAL A 1 89 ? 1.857 1.709 0.341 1.00 97.81 89 VAL A C 1
ATOM 705 O O . VAL A 1 89 ? 1.548 2.179 -0.749 1.00 97.81 89 VAL A O 1
ATOM 708 N N . PHE A 1 90 ? 2.373 0.489 0.483 1.00 97.81 90 PHE A N 1
ATOM 709 C CA . PHE A 1 90 ? 2.625 -0.424 -0.632 1.00 97.81 90 PHE A CA 1
ATOM 710 C C . PHE A 1 90 ? 1.663 -1.600 -0.575 1.00 97.81 90 PHE A C 1
ATOM 712 O O . PHE A 1 90 ? 1.590 -2.302 0.435 1.00 97.81 90 PHE A O 1
ATOM 719 N N . VAL A 1 91 ? 0.928 -1.830 -1.658 1.00 97.56 91 VAL A N 1
ATOM 720 C CA . VAL A 1 91 ? -0.098 -2.869 -1.724 1.00 97.56 91 VAL A CA 1
ATOM 721 C C . VAL A 1 91 ? 0.262 -3.891 -2.792 1.00 97.56 91 VAL A C 1
ATOM 723 O O . VAL A 1 91 ? 0.493 -3.542 -3.947 1.00 97.56 91 VAL A O 1
ATOM 726 N N . GLN A 1 9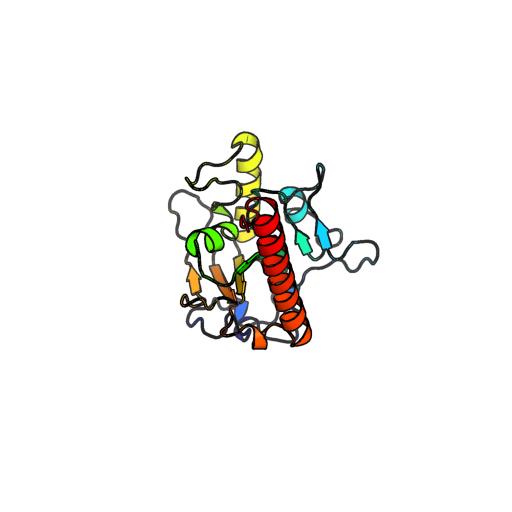2 ? 0.249 -5.166 -2.414 1.00 96.06 92 GLN A N 1
ATOM 727 C CA . GLN A 1 92 ? 0.252 -6.279 -3.357 1.00 96.06 92 GLN A CA 1
ATOM 728 C C . GLN A 1 92 ? -1.113 -6.954 -3.333 1.00 96.06 92 GLN A C 1
ATOM 730 O O . GLN A 1 92 ? -1.583 -7.398 -2.284 1.00 96.06 92 GLN A O 1
ATOM 735 N N . VAL A 1 93 ? -1.715 -7.105 -4.506 1.00 93.12 93 VAL A N 1
ATOM 736 C CA . VAL A 1 93 ? -2.964 -7.822 -4.718 1.00 93.12 93 VAL A CA 1
ATOM 737 C C . VAL A 1 93 ? -2.670 -9.171 -5.375 1.00 93.12 93 VAL A C 1
ATOM 739 O O . VAL A 1 93 ? -2.399 -9.309 -6.565 1.00 93.12 93 VAL A O 1
ATOM 742 N N . ARG A 1 94 ? -2.753 -10.233 -4.581 1.00 90.56 94 ARG A N 1
ATOM 743 C CA . ARG A 1 94 ? -2.738 -11.621 -5.038 1.00 90.56 94 ARG A CA 1
ATOM 744 C C . ARG A 1 94 ? -4.156 -12.153 -5.045 1.00 90.56 94 ARG A C 1
ATOM 746 O O . ARG A 1 94 ? -4.638 -12.728 -4.073 1.00 90.56 94 ARG A O 1
ATOM 753 N N . LEU A 1 95 ? -4.812 -12.015 -6.191 1.00 86.12 95 LEU A N 1
ATOM 754 C CA . LEU A 1 95 ? -6.064 -12.717 -6.401 1.00 86.12 95 LEU A CA 1
ATOM 755 C C . LEU A 1 95 ? -5.724 -14.182 -6.722 1.00 86.12 95 LEU A C 1
ATOM 757 O O . LEU A 1 95 ? -5.347 -14.458 -7.856 1.00 86.12 95 LEU A O 1
ATOM 761 N N . ARG A 1 96 ? -5.766 -15.131 -5.781 1.00 80.06 96 ARG A N 1
ATOM 762 C CA . ARG A 1 96 ? -5.484 -16.572 -6.016 1.00 80.06 96 ARG A CA 1
ATOM 763 C C . ARG A 1 96 ? -6.290 -17.442 -5.050 1.00 80.06 96 ARG A C 1
ATOM 765 O O . ARG A 1 96 ? -6.528 -17.031 -3.922 1.00 80.06 96 ARG A O 1
ATOM 772 N N . SER A 1 97 ? -6.713 -18.626 -5.499 1.00 78.81 97 SER A N 1
ATOM 773 C CA . SER A 1 97 ? -7.472 -19.594 -4.684 1.00 78.81 97 SER A CA 1
ATOM 774 C C . SER A 1 97 ? -6.596 -20.398 -3.722 1.00 78.81 97 SER A C 1
ATOM 776 O O . SER A 1 97 ? -7.082 -20.843 -2.689 1.00 78.81 97 SER A O 1
ATOM 778 N N . ALA A 1 98 ? -5.312 -20.554 -4.043 1.00 78.56 98 ALA A N 1
ATOM 779 C CA . ALA A 1 98 ? -4.320 -21.218 -3.210 1.00 78.56 98 ALA A CA 1
ATOM 780 C C . ALA A 1 98 ? -3.161 -20.266 -2.899 1.00 78.56 98 ALA A C 1
ATOM 782 O O . ALA A 1 98 ? -2.791 -19.427 -3.729 1.00 78.56 98 ALA A O 1
ATOM 783 N N . VAL A 1 99 ? -2.591 -20.412 -1.701 1.00 80.69 99 VAL A N 1
ATOM 784 C CA . VAL A 1 99 ? -1.427 -19.638 -1.268 1.00 80.69 99 VAL A CA 1
ATOM 785 C C . VAL A 1 99 ? -0.163 -20.259 -1.854 1.00 80.69 99 VAL A C 1
ATOM 787 O O . VAL A 1 99 ? 0.300 -21.303 -1.410 1.00 80.69 99 VAL A O 1
ATOM 790 N N . HIS A 1 100 ? 0.417 -19.585 -2.840 1.00 81.38 100 HIS A N 1
ATOM 791 C CA . HIS A 1 100 ? 1.735 -19.892 -3.388 1.00 81.38 100 HIS A CA 1
ATOM 792 C C . HIS A 1 100 ? 2.655 -18.682 -3.242 1.00 81.38 100 HIS A C 1
ATOM 794 O O . HIS A 1 100 ? 2.251 -17.554 -3.540 1.00 81.38 100 HIS A O 1
ATOM 800 N N . GLY A 1 101 ? 3.890 -18.925 -2.791 1.00 81.69 101 GLY A N 1
ATOM 801 C CA . GLY A 1 101 ? 4.925 -17.894 -2.699 1.00 81.69 101 GLY A CA 1
ATOM 802 C C . GLY A 1 101 ? 4.539 -16.722 -1.796 1.00 81.69 101 GLY A C 1
ATOM 803 O O . GLY A 1 101 ? 4.696 -15.575 -2.202 1.00 81.69 101 GLY A O 1
ATOM 804 N N . LEU A 1 102 ? 4.005 -16.991 -0.598 1.00 86.12 102 LEU A N 1
ATOM 805 C CA . LEU A 1 102 ? 3.588 -15.946 0.345 1.00 86.12 102 LEU A CA 1
ATOM 806 C C . LEU A 1 102 ? 4.731 -14.979 0.674 1.00 86.12 102 LEU A C 1
ATOM 808 O O . LEU A 1 102 ? 4.551 -13.773 0.558 1.00 86.12 102 LEU A O 1
ATOM 812 N N . GLU A 1 103 ? 5.918 -15.501 0.983 1.00 87.06 103 GLU A N 1
ATOM 813 C CA . GLU A 1 103 ? 7.112 -14.684 1.238 1.00 87.06 103 GLU A CA 1
ATOM 814 C C . GLU A 1 103 ? 7.514 -13.848 0.020 1.00 87.06 103 GLU A C 1
ATOM 816 O O . GLU A 1 103 ? 7.837 -12.673 0.160 1.00 87.06 103 GLU A O 1
ATOM 821 N N . ALA A 1 104 ? 7.408 -14.404 -1.190 1.00 85.56 104 ALA A N 1
ATOM 822 C CA . ALA A 1 104 ? 7.656 -13.648 -2.414 1.00 85.56 104 ALA A CA 1
ATOM 823 C C . ALA A 1 104 ? 6.618 -12.527 -2.606 1.00 85.56 104 ALA A C 1
ATOM 825 O O . ALA A 1 104 ? 6.973 -11.412 -2.972 1.00 85.56 104 ALA A O 1
ATOM 826 N N . ALA A 1 105 ? 5.338 -12.790 -2.323 1.00 88.06 105 ALA A N 1
ATOM 827 C CA . ALA A 1 105 ? 4.270 -11.792 -2.388 1.00 88.06 105 ALA A CA 1
ATOM 828 C C . ALA A 1 105 ? 4.372 -10.727 -1.288 1.00 88.06 105 ALA A C 1
ATOM 830 O O . ALA A 1 105 ? 3.992 -9.584 -1.509 1.00 88.06 105 ALA A O 1
ATOM 831 N N . LEU A 1 106 ? 4.887 -11.077 -0.111 1.00 89.38 106 LEU A N 1
ATOM 832 C CA . LEU A 1 106 ? 5.270 -10.086 0.881 1.00 89.38 106 LEU A CA 1
ATOM 833 C C . LEU A 1 106 ? 6.437 -9.268 0.339 1.00 89.38 106 LEU A C 1
ATOM 835 O O . LEU A 1 106 ? 6.363 -8.044 0.358 1.00 89.38 106 LEU A O 1
ATOM 839 N N . GLY A 1 107 ? 7.463 -9.918 -0.206 1.00 88.31 107 GLY A N 1
ATOM 840 C CA . GLY A 1 107 ? 8.663 -9.279 -0.733 1.00 88.31 107 GLY A CA 1
ATOM 841 C C . GLY A 1 107 ? 8.399 -8.185 -1.766 1.00 88.31 107 GLY A C 1
ATOM 842 O O . GLY A 1 107 ? 9.082 -7.171 -1.739 1.00 88.31 107 GLY A O 1
ATOM 843 N N . THR A 1 108 ? 7.354 -8.296 -2.588 1.00 91.19 108 THR A N 1
ATOM 844 C CA . THR A 1 108 ? 7.003 -7.246 -3.563 1.00 91.19 108 THR A CA 1
ATOM 845 C C . THR A 1 108 ? 6.541 -5.928 -2.937 1.00 91.19 108 THR A C 1
ATOM 847 O O . THR A 1 108 ? 6.586 -4.896 -3.591 1.00 91.19 108 THR A O 1
ATOM 850 N N . THR A 1 109 ? 6.124 -5.929 -1.670 1.00 94.25 109 THR A N 1
ATOM 851 C CA . THR A 1 109 ? 5.828 -4.697 -0.911 1.00 94.25 109 THR A CA 1
ATOM 852 C C . THR A 1 109 ? 7.003 -4.245 -0.044 1.00 94.25 109 THR A C 1
ATOM 854 O O . THR A 1 109 ? 6.899 -3.232 0.640 1.00 94.25 109 THR A O 1
ATOM 857 N N . ASP A 1 110 ? 8.111 -4.994 -0.030 1.00 92.44 110 ASP A N 1
ATOM 858 C CA . ASP A 1 110 ? 9.324 -4.616 0.687 1.00 92.44 110 ASP A CA 1
ATOM 859 C C . ASP A 1 110 ? 10.156 -3.658 -0.176 1.00 92.44 110 ASP A C 1
ATOM 861 O O . ASP A 1 110 ? 10.718 -4.107 -1.176 1.00 92.44 110 ASP A O 1
ATOM 865 N N . PRO A 1 111 ? 10.301 -2.370 0.189 1.00 92.00 111 PRO A N 1
ATOM 866 C CA . PRO A 1 111 ? 11.033 -1.407 -0.635 1.00 92.00 111 PRO A CA 1
ATOM 867 C C . PRO A 1 111 ? 12.496 -1.794 -0.889 1.00 92.00 111 PRO A C 1
ATOM 869 O O . PRO A 1 111 ? 13.089 -1.351 -1.866 1.00 92.00 111 PRO A O 1
ATOM 872 N N . ARG A 1 112 ? 13.088 -2.667 -0.062 1.00 88.75 112 ARG A N 1
ATOM 873 C CA . ARG A 1 112 ? 14.447 -3.192 -0.281 1.00 88.75 112 ARG A CA 1
ATOM 874 C C . ARG A 1 112 ? 14.537 -4.188 -1.430 1.00 88.75 112 ARG A C 1
ATOM 876 O O . ARG A 1 112 ? 15.622 -4.398 -1.971 1.00 88.75 112 ARG A O 1
ATOM 883 N N . LEU A 1 113 ? 13.420 -4.835 -1.748 1.00 91.75 113 LEU A N 1
ATOM 884 C CA . LEU A 1 113 ? 13.309 -5.846 -2.793 1.00 91.75 113 LEU A CA 1
ATOM 885 C C . LEU A 1 113 ? 12.746 -5.280 -4.099 1.00 91.75 113 LEU A C 1
ATOM 887 O O . LEU A 1 113 ? 12.605 -6.017 -5.072 1.00 91.75 113 LEU A O 1
ATOM 891 N N . PHE A 1 114 ? 12.468 -3.977 -4.148 1.00 94.38 114 PHE A N 1
ATOM 892 C CA . PHE A 1 114 ? 12.024 -3.313 -5.368 1.00 94.38 114 PHE A CA 1
ATOM 893 C C . PHE A 1 114 ? 13.088 -3.441 -6.457 1.00 94.38 114 PHE A C 1
ATOM 895 O O . PHE A 1 114 ? 14.287 -3.314 -6.198 1.00 94.38 114 PHE A O 1
ATOM 902 N N . TYR A 1 115 ? 12.635 -3.725 -7.677 1.00 94.88 115 TYR A N 1
ATOM 903 C CA . TYR A 1 115 ? 13.460 -3.987 -8.857 1.00 94.88 115 TYR A CA 1
ATOM 904 C C . TYR A 1 115 ? 14.428 -5.168 -8.726 1.00 94.88 115 TYR A C 1
ATOM 906 O O . TYR A 1 115 ? 15.324 -5.308 -9.560 1.00 94.88 115 TYR A O 1
ATOM 914 N N . ARG A 1 116 ? 14.270 -6.029 -7.714 1.00 92.44 116 ARG A N 1
ATOM 915 C CA . ARG A 1 116 ? 15.088 -7.235 -7.564 1.00 92.44 116 ARG A CA 1
ATOM 916 C C . ARG A 1 116 ? 14.407 -8.451 -8.177 1.00 92.44 116 ARG A C 1
ATOM 918 O O . ARG A 1 116 ? 13.186 -8.583 -8.141 1.00 92.44 116 ARG A O 1
ATOM 925 N N . ASP A 1 117 ? 15.214 -9.345 -8.736 1.00 87.38 117 ASP A N 1
ATOM 926 C CA . ASP A 1 117 ? 14.754 -10.659 -9.180 1.00 87.38 117 ASP A CA 1
ATOM 927 C C . ASP A 1 117 ? 14.528 -11.621 -7.996 1.00 87.38 117 ASP A C 1
ATOM 929 O O . ASP A 1 117 ? 14.731 -11.282 -6.826 1.00 87.38 117 ASP A O 1
ATOM 933 N N . SER A 1 118 ? 14.118 -12.856 -8.294 1.00 82.31 118 SER A N 1
ATOM 934 C CA . SER A 1 118 ? 13.904 -13.901 -7.284 1.00 82.31 118 SER A CA 1
ATOM 935 C C . SER A 1 118 ? 15.164 -14.289 -6.504 1.00 82.31 118 SER A C 1
ATOM 937 O O . SER A 1 118 ? 15.044 -14.871 -5.430 1.00 82.31 118 SER A O 1
ATOM 939 N N . ASN A 1 119 ? 16.352 -13.972 -7.024 1.00 83.88 119 ASN A N 1
ATOM 940 C CA . ASN A 1 119 ? 17.638 -14.209 -6.369 1.00 83.88 119 ASN A CA 1
ATOM 941 C C . ASN A 1 119 ? 18.097 -12.990 -5.549 1.00 83.88 119 ASN A C 1
ATOM 943 O O . ASN A 1 119 ? 19.170 -13.018 -4.950 1.00 83.88 119 ASN A O 1
ATOM 947 N N . GLY A 1 120 ? 17.313 -11.907 -5.525 1.00 83.75 120 GLY A N 1
ATOM 948 C CA . GLY A 1 120 ? 17.660 -10.667 -4.841 1.00 83.75 120 GLY A CA 1
ATOM 949 C C . GLY A 1 120 ? 18.647 -9.784 -5.611 1.00 83.75 120 GLY A C 1
ATOM 950 O O . GLY A 1 120 ? 19.152 -8.809 -5.048 1.00 83.75 120 GLY A O 1
ATOM 951 N N . LYS A 1 121 ? 18.931 -10.062 -6.888 1.00 90.56 121 LYS A N 1
ATOM 952 C CA . LYS A 1 121 ? 19.793 -9.206 -7.710 1.00 90.56 121 LYS A CA 1
ATOM 953 C C . LYS A 1 121 ? 19.000 -8.005 -8.213 1.00 90.56 121 LYS A C 1
ATOM 955 O O . LYS A 1 121 ? 17.928 -8.167 -8.788 1.00 90.56 121 LYS A O 1
ATOM 960 N N . LEU A 1 122 ? 19.534 -6.801 -8.007 1.00 93.00 122 LEU A N 1
ATOM 961 C CA . LEU A 1 122 ? 18.930 -5.570 -8.509 1.00 93.00 122 LEU A CA 1
ATOM 962 C C . LEU A 1 122 ? 19.049 -5.510 -10.037 1.00 93.00 122 LEU A C 1
ATOM 964 O O . LEU A 1 122 ? 20.143 -5.608 -10.594 1.00 93.00 122 LEU A O 1
ATOM 968 N N . HIS A 1 123 ? 17.920 -5.357 -10.718 1.00 93.00 123 HIS A N 1
ATOM 969 C CA . HIS A 1 123 ? 17.887 -5.174 -12.160 1.00 93.00 123 HIS A CA 1
ATOM 970 C C . HIS A 1 123 ? 18.386 -3.768 -12.504 1.00 93.00 123 HIS A C 1
ATOM 972 O O . HIS A 1 123 ? 17.853 -2.810 -11.958 1.00 93.00 123 HIS A O 1
ATOM 978 N N . ASN A 1 124 ? 19.355 -3.635 -13.418 1.00 92.44 124 ASN A N 1
ATOM 979 C CA . ASN A 1 124 ? 19.957 -2.352 -13.822 1.00 92.44 124 ASN A CA 1
ATOM 980 C C . ASN A 1 124 ? 20.333 -1.465 -12.612 1.00 92.44 124 ASN A C 1
ATOM 982 O O . ASN A 1 124 ? 19.646 -0.495 -12.295 1.00 92.44 124 ASN A O 1
ATOM 986 N N . GLU A 1 125 ? 21.402 -1.850 -11.914 1.00 92.69 125 GLU A N 1
ATOM 987 C CA . GLU A 1 125 ? 21.823 -1.254 -10.641 1.00 92.69 125 GLU A CA 1
ATOM 988 C C . GLU A 1 125 ? 22.099 0.254 -10.727 1.00 92.69 125 GLU A C 1
ATOM 990 O O . GLU A 1 125 ? 21.640 0.990 -9.856 1.00 92.69 125 GLU A O 1
ATOM 995 N N . ASP A 1 126 ? 22.728 0.729 -11.805 1.00 92.44 126 ASP A N 1
ATOM 996 C CA . ASP A 1 126 ? 23.009 2.159 -12.001 1.00 92.44 126 ASP A CA 1
ATOM 997 C C . ASP A 1 126 ? 21.727 2.995 -12.086 1.00 92.44 126 ASP A C 1
ATOM 999 O O . ASP A 1 126 ? 21.650 4.099 -11.545 1.00 92.44 126 ASP A O 1
ATOM 1003 N N . ARG A 1 127 ? 20.690 2.452 -12.734 1.00 91.56 127 ARG A N 1
ATOM 1004 C CA . ARG A 1 127 ? 19.391 3.117 -12.867 1.00 91.56 127 ARG A CA 1
ATOM 1005 C C . ARG A 1 127 ? 18.542 2.980 -11.608 1.00 91.56 127 ARG A C 1
ATOM 1007 O O . ARG A 1 127 ? 17.991 3.963 -11.129 1.00 91.56 127 ARG A O 1
ATOM 1014 N N . ASN A 1 128 ? 18.393 1.763 -11.092 1.00 93.38 128 ASN A N 1
ATOM 1015 C CA . ASN A 1 128 ? 17.400 1.457 -10.060 1.00 93.38 128 ASN A CA 1
ATOM 1016 C C . ASN A 1 128 ? 17.949 1.599 -8.635 1.00 93.38 128 ASN A C 1
ATOM 1018 O O . ASN A 1 128 ? 17.173 1.794 -7.701 1.00 93.38 128 ASN A O 1
ATOM 1022 N N . GLY A 1 129 ? 19.269 1.558 -8.442 1.00 92.62 129 GLY A N 1
ATOM 1023 C CA . GLY A 1 129 ? 19.907 1.766 -7.140 1.00 92.62 129 GLY A CA 1
ATOM 1024 C C . GLY A 1 129 ? 19.545 3.119 -6.516 1.00 92.62 129 GLY A C 1
ATOM 1025 O O . GLY A 1 129 ? 19.073 3.147 -5.373 1.00 92.62 129 GLY A O 1
ATOM 1026 N N . PRO A 1 130 ? 19.677 4.241 -7.254 1.00 93.06 130 PRO A N 1
ATOM 1027 C CA . PRO A 1 130 ? 19.239 5.557 -6.789 1.00 93.06 130 PRO A CA 1
ATOM 1028 C C . PRO A 1 130 ? 17.742 5.623 -6.456 1.00 93.06 130 PRO A C 1
ATOM 1030 O O . PRO A 1 130 ? 17.376 6.206 -5.434 1.00 93.06 130 PRO A O 1
ATOM 1033 N N . VAL A 1 131 ? 16.888 4.984 -7.265 1.00 93.06 131 VAL A N 1
ATOM 1034 C CA . VAL A 1 131 ? 15.431 4.934 -7.045 1.00 93.06 131 VAL A CA 1
ATOM 1035 C C . VAL A 1 131 ? 15.110 4.237 -5.727 1.00 93.06 131 VAL A C 1
ATOM 1037 O O . VAL A 1 131 ? 14.423 4.800 -4.875 1.00 93.06 131 VAL A O 1
ATOM 1040 N N . VAL A 1 132 ? 15.656 3.035 -5.520 1.00 92.94 132 VAL A N 1
ATOM 1041 C CA . VAL A 1 132 ? 15.460 2.259 -4.287 1.00 92.94 132 VAL A CA 1
ATOM 1042 C C . VAL A 1 132 ? 15.931 3.056 -3.074 1.00 92.94 132 VAL A C 1
ATOM 1044 O O . VAL A 1 132 ? 15.223 3.121 -2.071 1.00 92.94 132 VAL A O 1
ATOM 1047 N N . LYS A 1 133 ? 17.081 3.732 -3.166 1.00 91.56 133 LYS A N 1
ATOM 1048 C CA . LYS A 1 133 ? 17.582 4.588 -2.084 1.0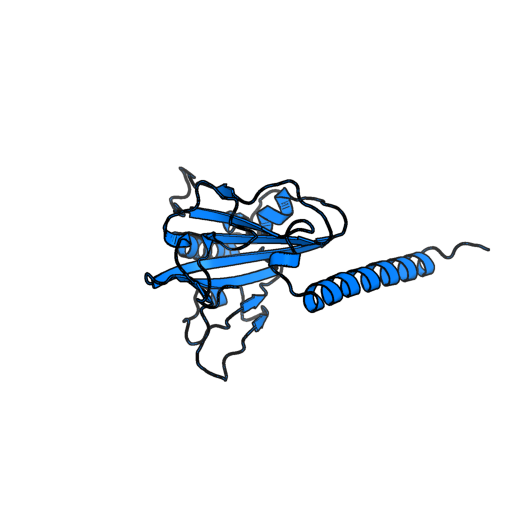0 91.56 133 LYS A CA 1
ATOM 1049 C C . LYS A 1 133 ? 16.604 5.718 -1.740 1.00 91.56 133 LYS A C 1
ATOM 1051 O O . LYS A 1 133 ? 16.296 5.897 -0.565 1.00 91.56 133 LYS A O 1
ATOM 1056 N N . LYS A 1 134 ? 16.070 6.430 -2.739 1.00 92.06 134 LYS A N 1
ATOM 1057 C CA . LYS A 1 134 ? 15.067 7.493 -2.533 1.00 92.06 134 LYS A CA 1
ATOM 1058 C C . LYS A 1 134 ? 13.790 6.956 -1.886 1.00 92.06 134 LYS A C 1
ATOM 1060 O O . LYS A 1 134 ? 13.280 7.553 -0.941 1.00 92.06 134 LYS A O 1
ATOM 1065 N N . VAL A 1 135 ? 13.294 5.808 -2.348 1.00 92.50 135 VAL A N 1
ATOM 1066 C CA . VAL A 1 135 ? 12.121 5.148 -1.756 1.00 92.50 135 VAL A CA 1
ATOM 1067 C C . VAL A 1 135 ? 12.379 4.785 -0.292 1.00 92.50 135 VAL A C 1
ATOM 1069 O O . VAL A 1 135 ? 11.540 5.059 0.565 1.00 92.50 135 VAL A O 1
ATOM 1072 N N . LEU A 1 136 ? 13.543 4.210 0.018 1.00 90.94 136 LEU A N 1
ATOM 1073 C CA . LEU A 1 136 ? 13.929 3.875 1.389 1.00 90.94 136 LEU A CA 1
ATOM 1074 C C . LEU A 1 136 ? 14.050 5.122 2.273 1.00 90.94 136 LEU A C 1
ATOM 1076 O O . LEU A 1 136 ? 13.607 5.094 3.422 1.00 90.94 136 LEU A O 1
ATOM 1080 N N . ASP A 1 137 ? 14.582 6.223 1.740 1.00 88.94 137 ASP A N 1
ATOM 1081 C CA . ASP A 1 137 ? 14.655 7.502 2.446 1.00 88.94 137 ASP A CA 1
ATOM 1082 C C . ASP A 1 137 ? 13.260 8.033 2.816 1.00 88.94 137 ASP A C 1
ATOM 1084 O O . ASP A 1 137 ? 13.062 8.499 3.940 1.00 88.94 137 ASP A O 1
ATOM 1088 N N . LEU A 1 138 ? 12.271 7.885 1.930 1.00 90.06 138 LEU A N 1
ATOM 1089 C CA . LEU A 1 138 ? 10.871 8.246 2.200 1.00 90.06 138 LEU A CA 1
ATOM 1090 C C . LEU A 1 138 ? 10.193 7.318 3.219 1.00 90.06 138 LEU A C 1
ATOM 1092 O O . LEU A 1 138 ? 9.240 7.721 3.884 1.00 90.06 138 LEU A O 1
ATOM 1096 N N . CYS A 1 139 ? 10.691 6.092 3.379 1.00 90.69 139 CYS A N 1
ATOM 1097 C CA . CYS A 1 139 ? 10.179 5.127 4.351 1.00 90.69 139 CYS A CA 1
ATOM 1098 C C . CYS A 1 139 ? 10.772 5.302 5.761 1.00 90.69 139 CYS A C 1
ATOM 1100 O O . CYS A 1 139 ? 10.396 4.556 6.666 1.00 90.69 139 CYS A O 1
ATOM 1102 N N . LYS A 1 140 ? 11.700 6.248 5.988 1.00 86.06 140 LYS A N 1
ATOM 1103 C CA . LYS A 1 140 ? 12.390 6.428 7.285 1.00 86.06 140 LYS A CA 1
ATOM 1104 C C . LYS A 1 140 ? 11.435 6.592 8.470 1.00 86.06 140 LYS A C 1
ATOM 1106 O O . LYS A 1 140 ? 11.652 5.983 9.513 1.00 86.06 140 LYS A O 1
ATOM 1111 N N . ASN A 1 141 ? 10.336 7.322 8.280 1.00 84.00 141 ASN A N 1
ATOM 1112 C CA . ASN A 1 141 ? 9.313 7.545 9.314 1.00 84.00 141 ASN A CA 1
ATOM 1113 C C . ASN A 1 141 ? 8.329 6.368 9.469 1.00 84.00 141 ASN A C 1
ATOM 1115 O O . ASN A 1 141 ? 7.402 6.407 10.279 1.00 84.00 141 ASN A O 1
ATOM 1119 N N . GLY A 1 142 ? 8.535 5.308 8.692 1.00 90.12 142 GLY A N 1
ATOM 1120 C CA . GLY A 1 142 ? 7.740 4.096 8.672 1.00 90.12 142 GLY A CA 1
ATOM 1121 C C . GLY A 1 142 ? 7.155 3.806 7.295 1.00 90.12 142 GLY A C 1
ATOM 1122 O O . GLY A 1 142 ? 7.121 4.656 6.408 1.00 90.12 142 GLY A O 1
ATOM 1123 N N . VAL A 1 143 ? 6.678 2.577 7.136 1.00 94.00 143 VAL A N 1
ATOM 1124 C CA . VAL A 1 143 ? 6.003 2.084 5.934 1.00 94.00 143 VAL A CA 1
ATOM 1125 C C . VAL A 1 143 ? 4.833 1.195 6.344 1.00 94.00 143 VAL A C 1
ATOM 1127 O O . VAL A 1 143 ? 4.926 0.443 7.320 1.00 94.00 143 VAL A O 1
ATOM 1130 N N . LEU A 1 144 ? 3.727 1.285 5.605 1.00 96.00 144 LEU A N 1
ATOM 1131 C CA . LEU A 1 144 ? 2.613 0.349 5.718 1.00 96.00 144 LEU A CA 1
ATOM 1132 C C . LEU A 1 144 ? 2.556 -0.528 4.470 1.00 96.00 144 LEU A C 1
ATOM 1134 O O . LEU A 1 144 ? 2.344 -0.061 3.358 1.00 96.00 144 LEU A O 1
ATOM 1138 N N . ARG A 1 145 ? 2.694 -1.829 4.656 1.00 96.19 145 ARG A N 1
ATOM 1139 C CA . ARG A 1 145 ? 2.603 -2.825 3.596 1.00 96.19 145 ARG A CA 1
ATOM 1140 C C . ARG A 1 145 ? 1.297 -3.567 3.738 1.00 96.19 145 ARG A C 1
ATOM 1142 O O . ARG A 1 145 ? 0.946 -3.992 4.835 1.00 96.19 145 ARG A O 1
ATOM 1149 N N . ILE A 1 146 ? 0.571 -3.727 2.646 1.00 97.00 146 ILE A N 1
ATOM 1150 C CA . ILE A 1 146 ? -0.708 -4.427 2.641 1.00 97.00 146 ILE A CA 1
ATOM 1151 C C . ILE A 1 146 ? -0.628 -5.550 1.622 1.00 97.00 146 ILE A C 1
ATOM 1153 O O . ILE A 1 146 ? -0.452 -5.321 0.428 1.00 97.00 146 ILE A O 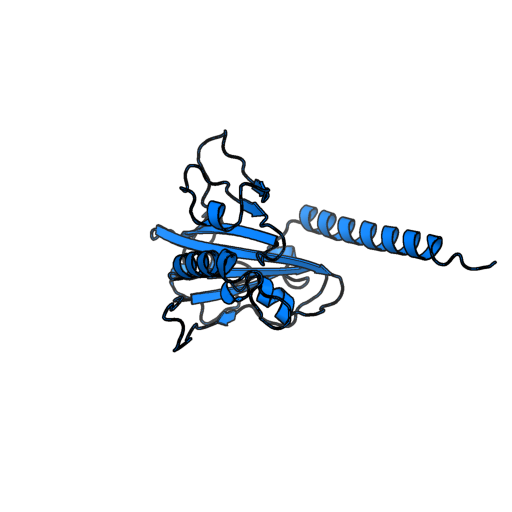1
ATOM 1157 N N . LEU A 1 147 ? -0.801 -6.775 2.096 1.00 95.81 147 LEU A N 1
ATOM 1158 C CA . LEU A 1 147 ? -0.980 -7.928 1.236 1.00 95.81 147 LEU A CA 1
ATOM 1159 C C . LEU A 1 147 ? -2.463 -8.285 1.188 1.00 95.81 147 LEU A C 1
ATOM 1161 O O . LEU A 1 147 ? -3.052 -8.654 2.203 1.00 95.81 147 LEU A O 1
ATOM 1165 N N . VAL A 1 148 ? -3.055 -8.203 0.002 1.00 94.56 148 VAL A N 1
ATOM 1166 C CA . VAL A 1 148 ? -4.397 -8.716 -0.276 1.00 94.56 148 VAL A CA 1
ATOM 1167 C C . VAL A 1 148 ? -4.242 -10.077 -0.933 1.00 94.56 148 VAL A C 1
ATOM 1169 O O . VAL A 1 148 ? -3.788 -10.165 -2.067 1.00 94.56 148 VAL A O 1
ATOM 1172 N N . TYR A 1 149 ? -4.605 -11.142 -0.232 1.00 92.31 149 TYR A N 1
ATOM 1173 C CA . TYR A 1 149 ? -4.498 -12.516 -0.707 1.00 92.31 149 TYR A CA 1
ATOM 1174 C C . TYR A 1 149 ? -5.879 -13.171 -0.658 1.00 92.31 149 TYR A C 1
ATOM 1176 O O . TYR A 1 149 ? -6.258 -13.779 0.334 1.00 92.31 149 TYR A O 1
ATOM 1184 N N . TYR A 1 150 ? -6.663 -13.000 -1.719 1.00 91.44 150 TYR A N 1
ATOM 1185 C CA . TYR A 1 150 ? -8.075 -13.395 -1.777 1.00 91.44 150 TYR A CA 1
ATOM 1186 C C . TYR A 1 150 ? -8.358 -14.174 -3.072 1.00 91.44 150 TYR A C 1
ATOM 1188 O O . TYR A 1 150 ? -7.795 -13.825 -4.103 1.00 91.44 150 TYR A O 1
ATOM 1196 N N . PRO A 1 151 ? -9.202 -15.217 -3.110 1.00 90.88 151 PRO A N 1
ATOM 1197 C CA . PRO A 1 151 ? -9.999 -15.795 -2.030 1.00 90.88 151 PRO A CA 1
ATOM 1198 C C . PRO A 1 151 ? -9.267 -16.845 -1.187 1.00 90.88 151 PRO A C 1
ATOM 1200 O O . PRO A 1 151 ? -9.918 -17.587 -0.456 1.00 90.88 151 PRO A O 1
ATOM 1203 N N . ALA A 1 152 ? -7.942 -16.972 -1.274 1.00 88.94 152 ALA A N 1
ATOM 1204 C CA . ALA A 1 152 ? -7.244 -17.864 -0.354 1.00 88.94 152 ALA A CA 1
ATOM 1205 C C . ALA A 1 152 ? -7.337 -17.357 1.097 1.00 88.94 152 ALA A C 1
ATOM 1207 O O . ALA A 1 152 ? -7.510 -16.166 1.367 1.00 88.94 152 ALA A O 1
ATOM 1208 N N . GLU A 1 153 ? -7.197 -18.277 2.043 1.00 89.38 153 GLU A N 1
ATOM 1209 C CA . GLU A 1 153 ? -6.964 -17.939 3.443 1.00 89.38 153 GLU A CA 1
ATOM 1210 C C . GLU A 1 153 ? -5.459 -17.967 3.720 1.00 89.38 153 GLU A C 1
ATOM 1212 O O . GLU A 1 153 ? -4.762 -18.891 3.299 1.00 89.38 153 GLU A O 1
ATOM 1217 N N . VAL A 1 154 ? -4.952 -16.951 4.421 1.00 87.88 154 VAL A N 1
ATOM 1218 C CA . VAL A 1 154 ? -3.543 -16.862 4.821 1.00 87.88 154 VAL A CA 1
ATOM 1219 C C . VAL A 1 154 ? -3.446 -17.044 6.331 1.00 87.88 154 VAL A C 1
ATOM 1221 O O . VAL A 1 154 ? -4.101 -16.334 7.093 1.00 87.88 154 VAL A O 1
ATOM 1224 N N . SER A 1 155 ? -2.613 -17.989 6.770 1.00 86.06 155 SER A N 1
ATOM 1225 C CA . SER A 1 155 ? -2.385 -18.278 8.192 1.00 86.06 155 SER A CA 1
ATOM 1226 C C . SER A 1 155 ? -1.486 -17.246 8.881 1.00 86.06 155 SER A C 1
ATOM 1228 O O . SER A 1 155 ? -1.582 -17.058 10.094 1.00 86.06 155 SER A O 1
ATOM 1230 N N . GLN A 1 156 ? -0.623 -16.566 8.121 1.00 87.50 156 GLN A N 1
ATOM 1231 C CA . GLN A 1 156 ? 0.271 -15.541 8.646 1.00 87.50 156 GLN A CA 1
ATOM 1232 C C . GLN A 1 156 ? -0.524 -14.348 9.178 1.00 87.50 156 GLN A C 1
ATOM 1234 O O . GLN A 1 156 ? -1.362 -13.766 8.489 1.00 87.50 156 GLN A O 1
ATOM 1239 N N . ALA A 1 157 ? -0.238 -13.979 10.423 1.00 88.56 157 ALA A N 1
ATOM 1240 C CA . ALA A 1 157 ? -0.856 -12.835 11.068 1.00 88.56 157 ALA A CA 1
ATOM 1241 C C . ALA A 1 157 ? -0.225 -11.512 10.591 1.00 88.56 157 ALA A C 1
ATOM 1243 O O . ALA A 1 157 ? 0.970 -11.472 10.261 1.00 88.56 157 ALA A O 1
ATOM 1244 N N . PRO A 1 158 ? -0.992 -10.408 10.605 1.00 92.00 158 PRO A N 1
ATOM 1245 C CA . PRO A 1 158 ? -0.413 -9.080 10.456 1.00 92.00 158 PRO A CA 1
ATOM 1246 C C . PRO A 1 158 ? 0.591 -8.822 11.589 1.00 92.00 158 PRO A C 1
ATOM 1248 O O . PRO A 1 158 ? 0.416 -9.307 12.711 1.00 92.00 158 PRO A O 1
ATOM 1251 N N . HIS A 1 159 ? 1.667 -8.095 11.302 1.00 93.00 159 HIS A N 1
ATOM 1252 C CA . HIS A 1 159 ? 2.800 -7.962 12.217 1.00 93.00 159 HIS A CA 1
ATOM 1253 C C . HIS A 1 159 ? 3.599 -6.677 11.977 1.00 93.00 159 HIS A C 1
ATOM 1255 O O . HIS A 1 159 ? 3.435 -5.994 10.971 1.00 93.00 159 HIS A O 1
ATOM 1261 N N . VAL A 1 160 ? 4.480 -6.352 12.923 1.00 89.75 160 VAL A N 1
ATOM 1262 C CA . VAL A 1 160 ? 5.454 -5.259 12.802 1.00 89.75 160 VAL A CA 1
ATOM 1263 C C . VAL A 1 160 ? 6.831 -5.883 12.664 1.00 89.75 160 VAL A C 1
ATOM 1265 O O . VAL A 1 160 ? 7.260 -6.636 13.543 1.00 89.75 160 VAL A O 1
ATOM 1268 N N . ARG A 1 161 ? 7.536 -5.560 11.585 1.00 85.00 161 ARG A N 1
ATOM 1269 C CA . ARG A 1 161 ? 8.949 -5.881 11.413 1.00 85.00 161 ARG A CA 1
ATOM 1270 C C . ARG A 1 161 ? 9.763 -4.715 11.966 1.00 85.00 161 ARG A C 1
ATOM 1272 O O . ARG A 1 161 ? 9.502 -3.549 11.678 1.00 85.00 161 ARG A O 1
ATOM 1279 N N . LYS A 1 162 ? 10.741 -5.032 12.813 1.00 67.88 162 LYS A N 1
ATOM 1280 C CA . LYS A 1 162 ? 11.738 -4.050 13.242 1.00 67.88 162 LYS A CA 1
ATOM 1281 C C . LYS A 1 162 ? 12.870 -4.064 12.237 1.00 67.88 162 LYS A C 1
ATOM 1283 O O . LYS A 1 162 ? 13.469 -5.111 11.999 1.00 67.88 162 LYS A O 1
ATOM 1288 N N . TYR A 1 163 ? 13.168 -2.901 11.683 1.00 60.56 163 TYR A N 1
ATOM 1289 C CA . TYR A 1 163 ? 14.325 -2.732 10.835 1.00 60.56 163 TYR A CA 1
ATOM 1290 C C . TYR A 1 163 ? 15.579 -2.557 11.700 1.00 60.56 163 TYR A C 1
ATOM 1292 O O . TYR A 1 163 ? 15.691 -1.615 12.483 1.00 60.56 163 TYR A O 1
ATOM 1300 N N . ARG A 1 164 ? 16.541 -3.466 11.557 1.00 52.44 164 ARG A N 1
ATOM 1301 C CA . ARG A 1 164 ? 17.931 -3.258 11.976 1.00 52.44 164 ARG A CA 1
ATOM 1302 C C . ARG A 1 164 ? 18.826 -3.861 10.906 1.00 52.44 164 ARG A C 1
ATOM 1304 O O . ARG A 1 164 ? 19.196 -5.023 11.009 1.00 52.44 164 ARG A O 1
ATOM 1311 N N . GLU A 1 165 ? 19.161 -3.086 9.883 1.00 47.69 165 GLU A N 1
ATOM 1312 C CA . GLU A 1 165 ? 20.322 -3.399 9.050 1.00 47.69 165 GLU A CA 1
ATOM 1313 C C . GLU A 1 165 ? 21.517 -2.577 9.548 1.00 47.69 165 GLU A C 1
ATOM 1315 O O . GLU A 1 165 ? 21.507 -1.353 9.405 1.00 47.69 165 GLU A O 1
ATOM 1320 N N . PRO A 1 166 ? 22.550 -3.217 10.128 1.00 41.69 166 PRO A N 1
ATOM 1321 C CA . PRO A 1 166 ? 23.760 -2.529 10.581 1.00 41.69 166 PRO A CA 1
ATOM 1322 C C . PRO A 1 166 ? 24.518 -1.816 9.448 1.00 41.69 166 PRO A C 1
ATOM 1324 O O . PRO A 1 166 ? 25.232 -0.852 9.703 1.00 41.69 166 PRO A O 1
ATOM 1327 N N . LEU A 1 167 ? 24.361 -2.278 8.201 1.00 42.59 167 LEU A N 1
ATOM 1328 C CA . LEU A 1 167 ? 25.149 -1.833 7.044 1.00 42.59 167 LEU A CA 1
ATOM 1329 C C . LEU A 1 167 ? 24.464 -0.747 6.196 1.00 42.59 167 LEU A C 1
ATOM 1331 O O . LEU A 1 167 ? 25.147 0.068 5.583 1.00 42.59 167 LEU A O 1
ATOM 1335 N N . ALA A 1 168 ? 23.130 -0.689 6.177 1.00 48.28 168 ALA A N 1
ATOM 1336 C CA . ALA A 1 168 ? 22.387 0.134 5.218 1.00 48.28 168 ALA A CA 1
ATOM 1337 C C . ALA A 1 168 ? 22.137 1.591 5.656 1.00 48.28 168 ALA A C 1
ATOM 1339 O O . ALA A 1 168 ? 21.581 2.360 4.881 1.00 48.28 168 ALA A O 1
ATOM 1340 N N . ARG A 1 169 ? 22.521 1.996 6.880 1.00 45.19 169 ARG A N 1
ATOM 1341 C CA . ARG A 1 169 ? 22.365 3.368 7.439 1.00 45.19 169 ARG A CA 1
ATOM 1342 C C . ARG A 1 169 ? 20.961 4.005 7.335 1.00 45.19 169 ARG A C 1
ATOM 1344 O O . ARG A 1 169 ? 20.812 5.188 7.624 1.00 45.19 169 ARG A O 1
ATOM 1351 N N . VAL A 1 170 ? 19.926 3.254 6.968 1.00 44.88 170 VAL A N 1
ATOM 1352 C CA . VAL A 1 170 ? 18.545 3.741 6.864 1.00 44.88 170 VAL A CA 1
ATOM 1353 C C . VAL A 1 170 ? 17.696 2.980 7.858 1.00 44.88 170 VAL A C 1
ATOM 1355 O O . VAL A 1 170 ? 17.189 1.927 7.529 1.00 44.88 170 VAL A O 1
ATOM 1358 N N . THR A 1 171 ? 17.534 3.472 9.081 1.00 50.78 171 THR A N 1
ATOM 1359 C CA . THR A 1 171 ? 16.546 2.904 10.003 1.00 50.78 171 THR A CA 1
ATOM 1360 C C . THR A 1 171 ? 15.164 3.388 9.585 1.00 50.78 171 THR A C 1
ATOM 1362 O O . THR A 1 171 ? 14.838 4.551 9.805 1.00 50.78 171 THR A O 1
ATOM 1365 N N . THR A 1 172 ? 14.347 2.531 8.976 1.00 55.16 172 THR A N 1
ATOM 1366 C CA . THR A 1 172 ? 12.904 2.783 8.995 1.00 55.16 172 THR A CA 1
ATOM 1367 C C . THR A 1 172 ? 12.441 2.527 10.419 1.00 55.16 172 THR A C 1
ATOM 1369 O O . THR A 1 172 ? 12.729 1.469 10.983 1.00 55.16 172 THR A O 1
ATOM 1372 N N . GLU A 1 173 ? 11.806 3.509 11.057 1.00 61.28 173 GLU A N 1
ATOM 1373 C CA . GLU A 1 173 ? 11.438 3.327 12.458 1.00 61.28 173 GLU A CA 1
ATOM 1374 C C . GLU A 1 173 ? 10.473 2.137 12.600 1.00 61.28 173 GLU A C 1
ATOM 1376 O O . GLU A 1 173 ? 10.643 1.313 13.499 1.00 61.28 173 GLU A O 1
ATOM 1381 N N . TRP A 1 174 ? 9.526 1.978 11.660 1.00 81.12 174 TRP A N 1
ATOM 1382 C CA . TRP A 1 174 ? 8.468 0.968 11.748 1.00 81.12 174 TRP A CA 1
ATOM 1383 C C . TRP A 1 174 ? 8.041 0.398 10.377 1.00 81.12 174 TRP A C 1
ATOM 1385 O O . TRP A 1 174 ? 7.494 1.128 9.553 1.00 81.12 174 TRP A O 1
ATOM 1395 N N . ASP A 1 175 ? 8.210 -0.911 10.151 1.00 90.12 175 ASP A N 1
ATOM 1396 C CA . ASP A 1 175 ? 7.685 -1.635 8.977 1.00 90.12 175 ASP A CA 1
ATOM 1397 C C . ASP A 1 175 ? 6.445 -2.444 9.394 1.00 90.12 175 ASP A C 1
ATOM 1399 O O . ASP A 1 175 ? 6.546 -3.454 10.097 1.00 90.12 175 ASP A O 1
ATOM 1403 N N . VAL A 1 176 ? 5.252 -1.961 9.039 1.00 94.25 176 VAL A N 1
ATOM 1404 C CA . VAL A 1 176 ? 3.977 -2.577 9.4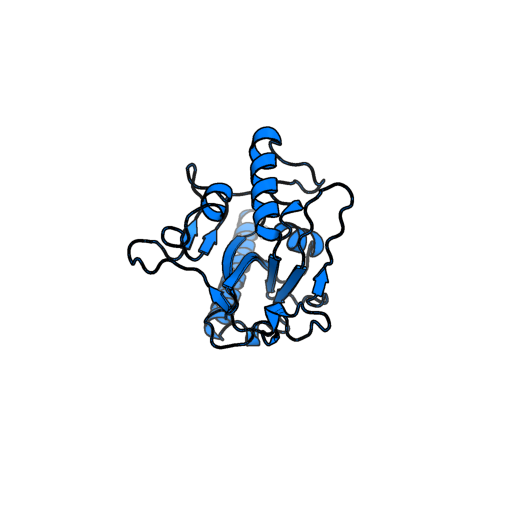34 1.00 94.25 176 VAL A CA 1
ATOM 1405 C C . VAL A 1 176 ? 3.400 -3.366 8.271 1.00 94.25 176 VAL A C 1
ATOM 1407 O O . VAL A 1 176 ? 3.136 -2.806 7.214 1.00 94.25 176 VAL A O 1
ATOM 1410 N N . VAL A 1 177 ? 3.120 -4.649 8.492 1.00 95.25 177 VAL A N 1
ATOM 1411 C CA . VAL A 1 177 ? 2.533 -5.545 7.494 1.00 95.25 177 VAL A CA 1
ATOM 1412 C C . VAL A 1 177 ? 1.100 -5.891 7.883 1.00 95.25 177 VAL A C 1
ATOM 1414 O O . VAL A 1 177 ? 0.843 -6.592 8.864 1.00 95.25 177 VAL A O 1
ATOM 1417 N N . GLY A 1 178 ? 0.165 -5.405 7.079 1.00 95.50 178 GLY A N 1
ATOM 1418 C CA . GLY A 1 178 ? -1.244 -5.753 7.090 1.00 95.50 178 GLY A CA 1
ATOM 1419 C C . GLY A 1 178 ? -1.560 -6.886 6.118 1.00 95.50 178 GLY A C 1
ATOM 1420 O O . GLY A 1 178 ? -1.049 -6.906 4.999 1.00 95.50 178 GLY A O 1
ATOM 1421 N N . ILE A 1 179 ? -2.426 -7.815 6.523 1.00 94.75 179 ILE A N 1
ATOM 1422 C CA . ILE A 1 179 ? -2.840 -8.945 5.682 1.00 94.75 179 ILE A CA 1
ATOM 1423 C C . ILE A 1 179 ? -4.365 -8.981 5.600 1.00 94.75 179 ILE A C 1
ATOM 1425 O O . ILE A 1 179 ? -5.062 -9.027 6.619 1.00 94.75 179 ILE A O 1
ATOM 1429 N N . ILE A 1 180 ? -4.869 -8.963 4.370 1.00 94.62 180 ILE A N 1
ATOM 1430 C CA . ILE A 1 180 ? -6.276 -9.153 4.033 1.00 94.62 180 ILE A CA 1
ATOM 1431 C C . ILE A 1 180 ? -6.379 -10.475 3.281 1.00 94.62 180 ILE A C 1
ATOM 1433 O O . ILE A 1 180 ? -5.707 -10.671 2.274 1.00 94.62 180 ILE A O 1
ATOM 1437 N N . SER A 1 181 ? -7.212 -11.384 3.764 1.00 93.50 181 SER A N 1
ATOM 1438 C CA . SER A 1 181 ? -7.473 -12.679 3.132 1.00 93.50 181 SER A CA 1
ATOM 1439 C C . SER A 1 181 ? -8.943 -13.044 3.277 1.00 93.50 181 SER A C 1
ATOM 1441 O O . SER A 1 181 ? -9.697 -12.286 3.881 1.00 93.50 181 SER A O 1
ATOM 1443 N N . LYS A 1 182 ? -9.354 -14.225 2.804 1.00 91.88 182 LYS A N 1
ATOM 1444 C CA . LYS A 1 182 ? -10.725 -14.742 2.994 1.00 91.88 182 LYS A CA 1
ATOM 1445 C C . LYS A 1 182 ? -11.219 -14.751 4.454 1.00 91.88 182 LYS A C 1
ATOM 1447 O O . LYS A 1 182 ? -12.397 -14.911 4.726 1.00 91.88 182 LYS A O 1
ATOM 1452 N N . LYS A 1 183 ? -10.326 -14.617 5.432 1.00 91.38 183 LYS A N 1
ATOM 1453 C CA . LYS A 1 183 ? -10.709 -14.579 6.845 1.00 91.38 183 LYS A CA 1
ATOM 1454 C C . LYS A 1 183 ? -11.290 -13.235 7.299 1.00 91.38 183 LYS A C 1
ATOM 1456 O O . LYS A 1 183 ? -12.037 -13.205 8.272 1.00 91.38 183 LYS A O 1
ATOM 1461 N N . ASN A 1 184 ? -10.877 -12.131 6.681 1.00 92.12 184 ASN A N 1
ATOM 1462 C CA . ASN A 1 184 ? -11.171 -10.763 7.134 1.00 92.12 184 ASN A CA 1
ATOM 1463 C C . ASN A 1 184 ? -11.485 -9.795 5.982 1.00 92.12 184 ASN A C 1
ATOM 1465 O O . ASN A 1 184 ? -11.545 -8.582 6.183 1.00 92.12 184 ASN A O 1
ATOM 1469 N N . GLU A 1 185 ? -11.680 -10.308 4.771 1.00 91.94 185 GLU A N 1
ATOM 1470 C CA . GLU A 1 185 ? -12.036 -9.543 3.582 1.00 91.94 185 GLU A CA 1
ATOM 1471 C C . GLU A 1 185 ? -13.361 -8.805 3.761 1.00 91.94 185 GLU A C 1
ATOM 1473 O O . GLU A 1 185 ? -13.467 -7.649 3.368 1.00 91.94 185 GLU A O 1
ATOM 1478 N N . HIS A 1 186 ? -14.347 -9.440 4.395 1.00 91.50 186 HIS A N 1
ATOM 1479 C CA . HIS A 1 186 ? -15.694 -8.897 4.587 1.00 91.50 186 HIS A CA 1
ATOM 1480 C C . HIS A 1 186 ? -15.727 -7.698 5.545 1.00 91.50 186 HIS A C 1
ATOM 1482 O O . HIS A 1 186 ? -16.681 -6.923 5.542 1.00 91.50 186 HIS A O 1
ATOM 1488 N N . GLU A 1 187 ? -14.685 -7.528 6.361 1.00 91.31 187 GLU A N 1
ATOM 1489 C CA . GLU A 1 187 ? -14.521 -6.355 7.218 1.00 91.31 187 GLU A CA 1
ATOM 1490 C C . GLU A 1 187 ? -13.905 -5.162 6.457 1.00 91.31 187 GLU A C 1
ATOM 1492 O O . GLU A 1 187 ? -13.975 -4.021 6.923 1.00 91.31 187 GLU A O 1
ATOM 1497 N N . VAL A 1 188 ? -13.281 -5.408 5.298 1.00 91.31 188 VAL A N 1
ATOM 1498 C CA . VAL A 1 188 ? -12.547 -4.404 4.505 1.00 91.31 188 VAL A CA 1
ATOM 1499 C C . VAL A 1 188 ? -13.279 -4.037 3.216 1.00 91.31 188 VAL A C 1
ATOM 1501 O O . VAL A 1 188 ? -13.362 -2.860 2.861 1.00 91.31 188 VAL A O 1
ATOM 1504 N N . PHE A 1 189 ? -13.800 -5.031 2.508 1.00 92.12 189 PHE A N 1
ATOM 1505 C CA . PHE A 1 189 ? -14.468 -4.894 1.223 1.00 92.12 189 PHE A CA 1
ATOM 1506 C C . PHE A 1 189 ? -15.984 -5.008 1.394 1.00 92.12 189 PHE A C 1
ATOM 1508 O O . PHE A 1 189 ? -16.475 -5.802 2.194 1.00 92.12 189 PHE A O 1
ATOM 1515 N N . SER A 1 190 ? -16.739 -4.222 0.619 1.00 92.44 190 SER A N 1
ATOM 1516 C CA . SER A 1 190 ? -18.193 -4.365 0.577 1.00 92.44 190 SER A CA 1
ATOM 1517 C C . SER A 1 190 ? -18.587 -5.674 -0.112 1.00 92.44 190 SER A C 1
ATOM 1519 O O . SER A 1 190 ? -17.786 -6.296 -0.816 1.00 92.44 190 SER A O 1
ATOM 1521 N N . LYS A 1 191 ? -19.853 -6.077 0.034 1.00 93.06 191 LYS A N 1
ATOM 1522 C CA . LYS A 1 191 ? -20.383 -7.262 -0.656 1.00 93.06 191 LYS A CA 1
ATOM 1523 C C . LYS A 1 191 ? -20.253 -7.136 -2.177 1.00 93.06 191 LYS A C 1
ATOM 1525 O O . LYS A 1 191 ? -19.987 -8.126 -2.849 1.00 93.06 191 LYS A O 1
ATOM 1530 N N . GLU A 1 192 ? -20.415 -5.933 -2.718 1.00 93.81 192 GLU A N 1
ATOM 1531 C CA . GLU A 1 192 ? -20.267 -5.629 -4.144 1.00 93.81 192 GLU A CA 1
ATOM 1532 C C . GLU A 1 192 ? -18.813 -5.793 -4.596 1.00 93.81 192 GLU A C 1
ATOM 1534 O O . GLU A 1 192 ? -18.565 -6.424 -5.621 1.00 93.81 192 GLU A O 1
ATOM 1539 N N . HIS A 1 193 ? -17.849 -5.300 -3.810 1.00 91.69 193 HIS A N 1
ATOM 1540 C CA . HIS A 1 193 ? -16.425 -5.502 -4.087 1.00 91.69 193 HIS A CA 1
ATOM 1541 C C . HIS A 1 193 ? -16.059 -6.989 -4.088 1.00 91.69 193 HIS A C 1
ATOM 1543 O O . HIS A 1 193 ? -15.378 -7.446 -5.001 1.00 91.69 193 HIS A O 1
ATOM 1549 N N . ILE A 1 194 ? -16.544 -7.757 -3.108 1.00 91.12 194 ILE A N 1
ATOM 1550 C CA . ILE A 1 194 ? -16.304 -9.204 -3.051 1.00 91.12 194 ILE A CA 1
ATOM 1551 C C . ILE A 1 194 ? -16.895 -9.914 -4.274 1.00 91.12 194 ILE A C 1
ATOM 1553 O O . ILE A 1 194 ? -16.175 -10.641 -4.954 1.00 91.12 194 ILE A O 1
ATOM 1557 N N . LYS A 1 195 ? -18.151 -9.619 -4.636 1.00 90.69 195 LYS A N 1
ATOM 1558 C CA . LYS A 1 195 ? -18.777 -10.158 -5.857 1.00 90.69 195 LYS A CA 1
ATOM 1559 C C . LYS A 1 195 ? -17.960 -9.852 -7.112 1.00 90.69 195 LYS A C 1
ATOM 1561 O O . LYS A 1 195 ? -17.808 -10.718 -7.969 1.00 90.69 195 LYS A O 1
ATOM 1566 N N . PHE A 1 196 ? -17.434 -8.634 -7.227 1.00 89.50 196 PHE A N 1
ATOM 1567 C CA . PHE A 1 196 ? -16.578 -8.250 -8.345 1.00 89.50 196 PHE A CA 1
ATOM 1568 C C . PHE A 1 196 ? -15.277 -9.070 -8.377 1.00 89.50 196 PHE A C 1
ATOM 1570 O O . PHE A 1 196 ? -14.917 -9.610 -9.424 1.00 89.50 196 PHE A O 1
ATOM 1577 N N . LEU A 1 197 ? -14.598 -9.227 -7.236 1.00 87.12 197 LEU A N 1
ATOM 1578 C CA . LEU A 1 197 ? -13.372 -10.029 -7.133 1.00 87.12 197 LEU A CA 1
ATOM 1579 C C . LEU A 1 197 ? -13.614 -11.512 -7.470 1.00 87.12 197 LEU A C 1
ATOM 1581 O O . LEU A 1 197 ? -12.806 -12.120 -8.178 1.00 87.12 197 LEU A O 1
ATOM 1585 N N . ASP A 1 198 ? -14.737 -12.078 -7.030 1.00 87.38 198 ASP A N 1
ATOM 1586 C CA . ASP A 1 198 ? -15.139 -13.454 -7.344 1.00 87.38 198 ASP A CA 1
ATOM 1587 C C . ASP A 1 198 ? -15.460 -13.642 -8.834 1.00 87.38 198 ASP A C 1
ATOM 1589 O O . ASP A 1 198 ? -15.089 -14.652 -9.447 1.00 87.38 198 ASP A O 1
ATOM 1593 N N . ALA A 1 199 ? -16.096 -12.648 -9.459 1.00 85.50 199 ALA A N 1
ATOM 1594 C CA . ALA A 1 199 ? -16.376 -12.666 -10.891 1.00 85.50 199 ALA A CA 1
ATOM 1595 C C . ALA A 1 199 ? -15.079 -12.694 -11.717 1.00 85.50 199 ALA A C 1
ATOM 1597 O O . ALA A 1 199 ? -14.958 -13.512 -12.633 1.00 85.50 199 ALA A O 1
ATOM 1598 N N . LEU A 1 200 ? -14.065 -11.899 -11.346 1.00 79.75 200 LEU A N 1
ATOM 1599 C CA . LEU A 1 200 ? -12.747 -11.928 -11.998 1.00 79.75 200 LEU A CA 1
ATOM 1600 C C . LEU A 1 200 ? -12.101 -13.322 -11.938 1.00 79.75 200 LEU A C 1
ATOM 1602 O O . LEU A 1 200 ? -11.400 -13.733 -12.867 1.00 79.75 200 LEU A O 1
ATOM 1606 N N . LYS A 1 201 ? -12.358 -14.087 -10.871 1.00 71.94 201 LYS A N 1
ATOM 1607 C CA . LYS A 1 201 ? -11.894 -15.476 -10.759 1.00 71.94 201 LYS A CA 1
ATOM 1608 C C . LYS A 1 201 ? -12.666 -16.455 -11.609 1.00 71.94 201 LYS A C 1
ATOM 1610 O O . LYS A 1 201 ? -12.046 -17.306 -12.248 1.00 71.94 201 LYS A O 1
ATOM 1615 N N . THR A 1 202 ? -13.977 -16.308 -11.665 1.00 66.00 202 THR A N 1
ATOM 1616 C CA . THR A 1 202 ? -14.828 -17.161 -12.497 1.00 66.00 202 THR A CA 1
ATOM 1617 C C . THR A 1 202 ? -14.484 -16.994 -13.977 1.00 66.00 202 THR A C 1
ATOM 1619 O O . THR A 1 202 ? -14.320 -17.987 -14.690 1.00 66.00 202 THR A O 1
ATOM 1622 N N . VAL A 1 203 ? -14.268 -15.751 -14.422 1.00 61.62 203 VAL A N 1
ATOM 1623 C CA . VAL A 1 203 ? -13.818 -15.451 -15.789 1.00 61.62 203 VAL A CA 1
ATOM 1624 C C . VAL A 1 203 ? -12.453 -16.082 -16.057 1.00 61.62 203 VAL A C 1
ATOM 1626 O O . VAL A 1 203 ? -12.289 -16.753 -17.069 1.00 61.62 203 VAL A O 1
ATOM 1629 N N . SER A 1 204 ? -11.497 -15.955 -15.133 1.00 62.59 204 SER A N 1
ATOM 1630 C CA . SER A 1 204 ? -10.166 -16.560 -15.280 1.00 62.59 204 SER A CA 1
ATOM 1631 C C . SER A 1 204 ? -10.208 -18.092 -15.368 1.00 62.59 204 SER A C 1
ATOM 1633 O O . SER A 1 204 ? -9.514 -18.662 -16.205 1.00 62.59 204 SER A O 1
ATOM 1635 N N . ALA A 1 205 ? -11.037 -18.768 -14.567 1.00 64.06 205 ALA A N 1
ATOM 1636 C CA . ALA A 1 205 ? -11.194 -20.223 -14.628 1.00 64.06 205 ALA A CA 1
ATOM 1637 C C . ALA A 1 205 ? -11.876 -20.684 -15.928 1.00 64.06 205 ALA A C 1
ATOM 1639 O O . ALA A 1 205 ? -11.482 -21.689 -16.514 1.00 64.06 205 ALA A O 1
ATOM 1640 N N . THR A 1 206 ? -12.874 -19.932 -16.396 1.00 62.19 206 THR A N 1
ATOM 1641 C CA . THR A 1 206 ? -13.592 -20.225 -17.646 1.00 62.19 206 THR A CA 1
ATOM 1642 C C . THR A 1 206 ? -12.703 -19.989 -18.865 1.00 62.19 206 THR A C 1
ATOM 1644 O O . THR A 1 206 ? -12.674 -20.817 -19.769 1.00 62.19 206 THR A O 1
ATOM 1647 N N . ALA A 1 207 ? -11.930 -18.898 -18.872 1.00 62.34 207 ALA A N 1
ATOM 1648 C CA . ALA A 1 207 ? -10.927 -18.634 -19.899 1.00 62.34 207 ALA A CA 1
ATOM 1649 C C . ALA A 1 207 ? -9.855 -19.729 -19.906 1.00 62.34 207 ALA A C 1
ATOM 1651 O O . ALA A 1 207 ? -9.557 -20.265 -20.964 1.00 62.34 207 ALA A O 1
ATOM 1652 N N . LYS A 1 208 ? -9.346 -20.127 -18.731 1.00 61.12 208 LYS A N 1
ATOM 1653 C CA . LYS A 1 208 ? -8.370 -21.215 -18.609 1.00 61.12 208 LYS A CA 1
ATOM 1654 C C . LYS A 1 208 ? -8.894 -22.532 -19.199 1.00 61.12 208 LYS A C 1
ATOM 1656 O O . LYS A 1 208 ? -8.197 -23.132 -20.002 1.00 61.12 208 LYS A O 1
ATOM 1661 N N . ARG A 1 209 ? -10.138 -22.921 -18.888 1.00 62.62 209 ARG A N 1
ATOM 1662 C CA . ARG A 1 209 ? -10.779 -24.110 -19.482 1.00 62.62 209 ARG A CA 1
ATOM 1663 C C . ARG A 1 209 ? -10.937 -24.007 -20.997 1.00 62.62 209 ARG A C 1
ATOM 1665 O O . ARG A 1 209 ? -10.637 -24.969 -21.684 1.00 62.62 209 ARG A O 1
ATOM 1672 N N . LYS A 1 210 ? -11.356 -22.849 -21.523 1.00 63.09 210 LYS A N 1
ATOM 1673 C CA . LYS A 1 210 ? -11.454 -22.636 -22.978 1.00 63.09 210 LYS A CA 1
ATOM 1674 C C . LYS A 1 210 ? -10.099 -22.736 -23.677 1.00 63.09 210 LYS A C 1
ATOM 1676 O O . LYS A 1 210 ? -10.031 -23.299 -24.759 1.00 63.09 210 LYS A O 1
ATOM 1681 N N . TYR A 1 211 ? -9.037 -22.198 -23.078 1.00 53.47 211 TYR A N 1
ATOM 1682 C CA . TYR A 1 211 ? -7.678 -22.340 -23.605 1.00 53.47 211 TYR A CA 1
ATOM 1683 C C . TYR A 1 211 ? -7.207 -23.800 -23.568 1.00 53.47 211 TYR A C 1
ATOM 1685 O O . TYR A 1 211 ? -6.698 -24.290 -24.567 1.00 53.47 211 TYR A O 1
ATOM 1693 N N . GLU A 1 212 ? -7.446 -24.519 -22.469 1.00 58.47 212 GLU A N 1
ATOM 1694 C CA . GLU A 1 212 ? -7.116 -25.948 -22.350 1.00 58.47 212 GLU A CA 1
ATOM 1695 C C . GLU A 1 212 ? -7.915 -26.816 -23.345 1.00 58.47 212 GLU A C 1
ATOM 1697 O O . GLU A 1 212 ? -7.365 -27.755 -23.909 1.00 58.47 212 GLU A O 1
ATOM 1702 N N . GLU A 1 213 ? -9.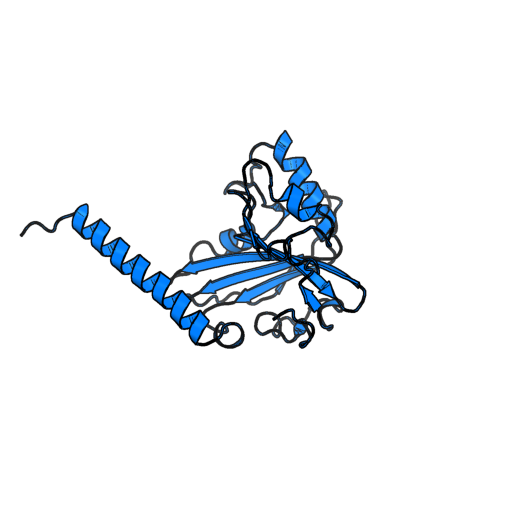180 -26.480 -23.619 1.00 61.56 213 GLU A N 1
ATOM 1703 C CA . GLU A 1 213 ? -10.017 -27.140 -24.637 1.00 61.56 213 GLU A CA 1
ATOM 1704 C C . GLU A 1 213 ? -9.572 -26.842 -26.081 1.00 61.56 213 GLU A C 1
ATOM 1706 O O . GLU A 1 213 ? -9.828 -27.655 -26.968 1.00 61.56 213 GLU A O 1
ATOM 1711 N N . LEU A 1 214 ? -8.919 -25.699 -26.322 1.00 56.06 214 LEU A N 1
ATOM 1712 C CA . LEU A 1 214 ? -8.380 -25.310 -27.631 1.00 56.06 214 LEU A CA 1
ATOM 1713 C C . LEU A 1 214 ? -6.972 -25.873 -27.887 1.00 56.06 214 LEU A C 1
ATOM 1715 O O . LEU A 1 214 ? -6.659 -26.188 -29.031 1.00 56.06 214 LEU A O 1
ATOM 1719 N N . GLU A 1 215 ? -6.128 -25.998 -26.858 1.00 40.97 215 GLU A N 1
ATOM 1720 C CA . GLU A 1 215 ? -4.771 -26.563 -26.977 1.00 40.97 215 GLU A CA 1
ATOM 1721 C C . GLU A 1 215 ? -4.740 -28.096 -26.898 1.00 40.97 215 GLU A C 1
ATOM 1723 O O . GLU A 1 215 ? -3.869 -28.717 -27.502 1.00 40.97 215 GLU A O 1
ATOM 1728 N N . TYR A 1 216 ? -5.694 -28.713 -26.195 1.00 49.25 216 TYR A N 1
ATOM 1729 C CA . TYR A 1 216 ? -5.823 -30.167 -26.082 1.00 49.25 216 TYR A CA 1
ATOM 1730 C C . TYR A 1 216 ? -7.276 -30.576 -26.339 1.00 49.25 216 TYR A C 1
ATOM 1732 O O . TYR A 1 216 ? -7.997 -30.929 -25.394 1.00 49.25 216 TYR A O 1
ATOM 1740 N N . PRO A 1 217 ? -7.749 -30.516 -27.600 1.00 52.41 217 PRO A N 1
ATOM 1741 C CA . PRO A 1 217 ? -9.056 -31.055 -27.930 1.00 52.41 217 PRO A CA 1
ATOM 1742 C C . PRO A 1 217 ? -9.074 -32.519 -27.493 1.00 52.41 217 PRO A C 1
ATOM 1744 O O . PRO A 1 217 ? -8.225 -33.313 -27.887 1.00 52.41 217 PRO A O 1
ATOM 1747 N N . ARG A 1 218 ? -10.006 -32.868 -26.602 1.00 50.94 218 ARG A N 1
ATOM 1748 C CA . ARG A 1 218 ? -10.217 -34.265 -26.226 1.00 50.94 218 ARG A CA 1
ATOM 1749 C C . ARG A 1 218 ? -10.670 -34.994 -27.483 1.00 50.94 218 ARG A C 1
ATOM 1751 O O . ARG A 1 218 ? -11.809 -34.786 -27.905 1.00 50.94 218 ARG A O 1
ATOM 1758 N N . ASP A 1 219 ? -9.771 -35.786 -28.061 1.00 53.62 219 ASP A N 1
ATOM 1759 C CA . ASP A 1 219 ? -10.080 -36.693 -29.160 1.00 53.62 219 ASP A CA 1
ATOM 1760 C C . ASP A 1 219 ? -11.313 -37.514 -28.761 1.00 53.62 219 ASP A C 1
ATOM 1762 O O . ASP A 1 219 ? -11.336 -38.168 -27.711 1.00 53.62 219 ASP A O 1
ATOM 1766 N N . LYS A 1 220 ? -12.379 -37.360 -29.547 1.00 46.09 220 LYS A N 1
ATOM 1767 C CA . LYS A 1 220 ? -13.618 -38.130 -29.431 1.00 46.09 220 LYS A CA 1
ATOM 1768 C C . LYS A 1 220 ? -13.551 -39.345 -30.333 1.00 46.09 220 LYS A C 1
ATOM 1770 O O . LYS A 1 220 ? -13.086 -39.177 -31.480 1.00 46.09 220 LYS A O 1
#

Sequence (220 aa):
MFDGSKIVAKLPFLNKIKNLPKIYRQTATIIRSSSPIVPVVKIASVDYKLEDYMTDDSNTRAAFFIPENLAGPDLTFFIKFRDGNIVPVFVQVRLRSAVHGLEAALGTTDPRLFYRDSNGKLHNEDRNGPVVKKVLDLCKNGVLRILVYYPAEVSQAPHVRKYREPLARVTTEWDVVGIISKKNEHEVFSKEHIKFLDALKTVSATAKRKYEELEYPRDK

Organism: NCBI:txid994334

Foldseek 3Di:
DQCQPDQQCVALQRVPEPPDDPLSRFGKHQQAAPDPPAAQEDEDDPPRAPLNLLPDDSNRHHSKYQGDPQQQARIKTWMATPVGDIAIEGEHEALDADDDPPVSSQLSSPLQQRCADPVSDHDPCVPCVVSSVSVLQRLLCHYEYEYEHPAYDDPDGWYKDFDDDVPPPRGRRIYTYTYHYNVRVVSPDPPVRVVVSVVVVVVVVVVVVVVCCVVDVPDD